Protein AF-A0A955Z5J2-F1 (afdb_monomer_lite)

Sequence (342 aa):
MSRSLLVPLALALVACRSSTPAAPHPDASDPSASKAPVHASAPPGSSAAPAPPPTPDPIAISNLLPGRFEIETSAPARLRTAAAIEQQQPDGTFRVLEGLDGGGGYKLVASCDAPASACVDVAPDRSLHPSPLRGLSCSAQCNASCRANAWLGPGVFRLVVRDCEGAGEHRGPTFELPAARSEAAFVRWGLATKIVRATLQRTDLPPRFGPTPATRDPSRIAGFVARGTPRDLDAAALDALRALLRDEKGYDDAIAKRCKTQTHVGLRVFRVPDTTAAREETIPDEVEIAVDFRCQKLFAAFGGERGGERVVHATHFDPSRAGWLSLARAALPDDAELARTH

Foldseek 3Di:
DDDDDDDDDDDDDDDDDDDDDDDDDDDDDDDDDDDDDDDDDDDDDDPDPDDPDDDADQWKWWCLFAQKIKIAGQAKAKWFQAKFKWFQDPVRDTDTQACAQNRPHFGQDLDLPDDDDRIDIHHNLAIGIRAGQQQWRNVRGRNPVDPPTDRVAWGKMWIWIAGSVRPDIDIWDIDIDARDPDSLLRRLLRLLAAFPWKWKAWWAADPDDDPDDQADDPQDFLRTGGDDDIFIDDPVLSVLSSCCSNPPQFFDQVDDDDDDFDTKMKMWTWGFIGMSGPDPDGGTAIKMWMAGLRQQKIWIWHDSPSPGGIDIDMTHTDNVPCSVLVSNCVRCVPDVVSVPRD

Radius of gyration: 25.71 Å; chains: 1; bounding box: 63×66×81 Å

Secondary structure (DSSP, 8-state):
-PPP---------PPPPPPPPPPPP----------PPP-PPPPPP--PPPPPPPPPPSEEEEEEETTEEEEEESS-EEEESEEEEEEE-TTS-EEE-TTGGGGT-EE--SSTTS---SEEEE-TTS-B-PPPP-SBSTTSSS-TT-S-PPB--SEEEEEEEEBTTSS-EEEEEEEEE-SS--HHHHHHHHHTTTEEEEEEEEEE--SS--PPPSS--TTEETTEEEEEEEEE--HHHHHHHHHHHH-GGGB-TT--------SEEEEEEEE--EE----S--PPEEEEEEEETTTTEEEEEE--GGG---EEEEEEB-TT-THHHHHHHHH-TT-HHHHT--

Structure (mmCIF, N/CA/C/O backbone):
data_AF-A0A955Z5J2-F1
#
_entry.id   AF-A0A955Z5J2-F1
#
loop_
_atom_site.group_PDB
_atom_site.id
_atom_site.type_symbol
_atom_site.label_atom_id
_atom_site.label_alt_id
_atom_site.label_comp_id
_atom_site.label_asym_id
_atom_site.label_entity_id
_atom_site.label_seq_id
_atom_site.pdbx_PDB_ins_code
_atom_site.Cartn_x
_atom_site.Cartn_y
_atom_site.Cartn_z
_atom_site.occupancy
_atom_site.B_iso_or_equiv
_atom_site.auth_seq_id
_atom_site.auth_comp_id
_atom_site.auth_asym_id
_atom_site.auth_atom_id
_atom_site.pdbx_PDB_model_num
ATOM 1 N N . MET A 1 1 ? 39.300 -18.634 39.647 1.00 44.31 1 MET A N 1
ATOM 2 C CA . MET A 1 1 ? 39.408 -17.272 40.214 1.00 44.31 1 MET A CA 1
ATOM 3 C C . MET A 1 1 ? 39.385 -16.266 39.066 1.00 44.31 1 MET A C 1
ATOM 5 O O . MET A 1 1 ? 40.436 -15.887 38.572 1.00 44.31 1 MET A O 1
ATOM 9 N N . SER A 1 2 ? 38.192 -15.903 38.583 1.00 38.16 2 SER A N 1
ATOM 10 C CA . SER A 1 2 ? 38.020 -14.921 37.500 1.00 38.16 2 SER A CA 1
ATOM 11 C C . SER A 1 2 ? 37.768 -13.541 38.094 1.00 38.16 2 SER A C 1
ATOM 13 O O . SER A 1 2 ? 36.864 -13.377 38.908 1.00 38.16 2 SER A O 1
ATOM 15 N N . ARG A 1 3 ? 38.602 -12.570 37.714 1.00 45.72 3 ARG A N 1
ATOM 16 C CA . ARG A 1 3 ? 38.523 -11.173 38.148 1.00 45.72 3 ARG A CA 1
ATOM 17 C C . ARG A 1 3 ? 37.551 -10.407 37.249 1.00 45.72 3 ARG A C 1
ATOM 19 O O . ARG A 1 3 ? 37.799 -10.272 36.056 1.00 45.72 3 ARG A O 1
ATOM 26 N N . SER A 1 4 ? 36.474 -9.901 37.842 1.00 46.91 4 SER A N 1
ATOM 27 C CA . SER A 1 4 ? 35.558 -8.937 37.230 1.00 46.91 4 SER A CA 1
ATOM 28 C C . SER A 1 4 ? 36.221 -7.558 37.151 1.00 46.91 4 SER A C 1
ATOM 30 O O . SER A 1 4 ? 36.664 -7.029 38.169 1.00 46.91 4 SER A O 1
ATOM 32 N N . LEU A 1 5 ? 36.278 -6.978 35.952 1.00 51.75 5 LEU A N 1
ATOM 33 C CA . LEU A 1 5 ? 36.673 -5.589 35.712 1.00 51.75 5 LEU A CA 1
ATOM 34 C C . LEU A 1 5 ? 35.407 -4.728 35.608 1.00 51.75 5 LEU A C 1
ATOM 36 O O . LEU A 1 5 ? 34.600 -4.903 34.699 1.00 51.75 5 LEU A O 1
ATOM 40 N N . LEU A 1 6 ? 35.241 -3.820 36.569 1.00 45.09 6 LEU A N 1
ATOM 41 C CA . LEU A 1 6 ? 34.253 -2.742 36.570 1.00 45.09 6 LEU A CA 1
ATOM 42 C C . LEU A 1 6 ? 34.799 -1.568 35.745 1.00 45.09 6 LEU A C 1
ATOM 44 O O . LEU A 1 6 ? 35.890 -1.076 36.025 1.00 45.09 6 LEU A O 1
ATOM 48 N N . VAL A 1 7 ? 34.030 -1.109 34.758 1.00 48.97 7 VAL A N 1
ATOM 49 C CA . VAL A 1 7 ? 34.285 0.131 34.008 1.00 48.97 7 VAL A CA 1
ATOM 50 C C . VAL A 1 7 ? 33.279 1.186 34.483 1.00 48.97 7 VAL A C 1
ATOM 52 O O . VAL A 1 7 ? 32.081 0.896 34.478 1.00 48.97 7 VAL A O 1
ATOM 55 N N . PRO A 1 8 ? 33.707 2.394 34.896 1.00 51.72 8 PRO A N 1
ATOM 56 C CA . PRO A 1 8 ? 32.785 3.455 35.274 1.00 51.72 8 PRO A CA 1
ATOM 57 C C . PRO A 1 8 ? 32.269 4.197 34.033 1.00 51.72 8 PRO A C 1
ATOM 59 O O . PRO A 1 8 ? 33.038 4.618 33.168 1.00 51.72 8 PRO A O 1
ATOM 62 N N . LEU A 1 9 ? 30.949 4.368 33.970 1.00 48.12 9 LEU A N 1
ATOM 63 C CA . LEU A 1 9 ? 30.241 5.159 32.968 1.00 48.12 9 LEU A CA 1
ATOM 64 C C . LEU A 1 9 ? 30.189 6.622 33.445 1.00 48.12 9 LEU A C 1
ATOM 66 O O . LEU A 1 9 ? 29.568 6.918 34.465 1.00 48.12 9 LEU A O 1
ATOM 70 N N . ALA A 1 10 ? 30.853 7.531 32.730 1.00 46.12 10 ALA A N 1
ATOM 71 C CA . ALA A 1 10 ? 30.793 8.966 32.999 1.00 46.12 10 ALA A CA 1
ATOM 72 C C . ALA A 1 10 ? 29.539 9.578 32.350 1.00 46.12 10 ALA A C 1
ATOM 74 O O . ALA A 1 10 ? 29.350 9.493 31.137 1.00 46.12 10 ALA A O 1
ATOM 75 N N . LEU A 1 11 ? 28.684 10.190 33.171 1.00 46.28 11 LEU A N 1
ATOM 76 C CA . LEU A 1 11 ? 27.476 10.905 32.761 1.00 46.28 11 LEU A CA 1
ATOM 77 C C . LEU A 1 11 ? 27.846 12.354 32.391 1.00 46.28 11 LEU A C 1
ATOM 79 O O . LEU A 1 11 ? 28.280 13.117 33.254 1.00 46.28 11 LEU A O 1
ATOM 83 N N . ALA A 1 12 ? 27.670 12.746 31.128 1.00 49.31 12 ALA A N 1
ATOM 84 C CA . ALA A 1 12 ? 27.814 14.134 30.689 1.00 49.31 12 ALA A CA 1
ATOM 85 C C . ALA A 1 12 ? 26.440 14.826 30.676 1.00 49.31 12 ALA A C 1
ATOM 87 O O . ALA A 1 12 ? 25.550 14.461 29.910 1.00 49.31 12 ALA A O 1
ATOM 88 N N . LEU A 1 13 ? 26.277 15.826 31.545 1.00 45.94 13 LEU A N 1
ATOM 89 C CA . LEU A 1 13 ? 25.120 16.720 31.605 1.00 45.94 13 LEU A CA 1
ATOM 90 C C . LEU A 1 13 ? 25.213 17.760 30.478 1.00 45.94 13 LEU A C 1
ATOM 92 O O . LEU A 1 13 ? 26.113 18.598 30.480 1.00 45.94 13 LEU A O 1
ATOM 96 N N . VAL A 1 14 ? 24.269 17.729 29.535 1.00 54.09 14 VAL A N 1
ATOM 97 C CA . VAL A 1 14 ? 24.085 18.780 28.522 1.00 54.09 14 VAL A CA 1
ATOM 98 C C . VAL A 1 14 ? 22.955 19.702 28.976 1.00 54.09 14 VAL A C 1
ATOM 100 O O . VAL A 1 14 ? 21.811 19.279 29.132 1.00 54.09 14 VAL A O 1
ATOM 103 N N . ALA A 1 15 ? 23.290 20.970 29.209 1.00 51.84 15 ALA A N 1
ATOM 104 C CA . ALA A 1 15 ? 22.354 22.022 29.583 1.00 51.84 15 ALA A CA 1
ATOM 105 C C . ALA A 1 15 ? 21.558 22.518 28.361 1.00 51.84 15 ALA A C 1
ATOM 107 O O . ALA A 1 15 ? 22.139 22.909 27.349 1.00 51.84 15 ALA A O 1
ATOM 108 N N . CYS A 1 16 ? 20.229 22.545 28.474 1.00 47.78 16 CYS A N 1
ATOM 109 C CA . CYS A 1 16 ? 19.333 23.160 27.494 1.00 47.78 16 CYS A CA 1
ATOM 110 C C . CYS A 1 16 ? 19.279 24.684 27.700 1.00 47.78 16 CYS A C 1
ATOM 112 O O . CYS A 1 16 ? 18.979 25.151 28.798 1.00 47.78 16 CYS A O 1
ATOM 114 N N . ARG A 1 17 ? 19.536 25.460 26.639 1.00 50.06 17 ARG A N 1
ATOM 115 C CA . ARG A 1 17 ? 19.205 26.892 26.557 1.00 50.06 17 ARG A CA 1
ATOM 116 C C . ARG A 1 17 ? 17.882 27.049 25.810 1.00 50.06 17 ARG A C 1
ATOM 118 O O . ARG A 1 17 ? 17.779 26.645 24.657 1.00 50.06 17 ARG A O 1
ATOM 125 N N . SER A 1 18 ? 16.901 27.648 26.470 1.00 45.62 18 SER A N 1
ATOM 126 C CA . SER A 1 18 ? 15.593 28.001 25.916 1.00 45.62 18 SER A CA 1
ATOM 127 C C . SER A 1 18 ? 15.675 29.381 25.258 1.00 45.62 18 SER A C 1
ATOM 129 O O . SER A 1 18 ? 16.005 30.355 25.932 1.00 45.62 18 SER A O 1
ATOM 131 N N . SER A 1 19 ? 15.375 29.482 23.963 1.00 52.28 19 SER A N 1
ATOM 132 C CA . SER A 1 19 ? 15.175 30.755 23.263 1.00 52.28 19 SER A CA 1
ATOM 133 C C . SER A 1 19 ? 13.684 31.004 23.025 1.00 52.28 19 SER A C 1
ATOM 135 O O . SER A 1 19 ? 12.965 30.165 22.488 1.00 52.28 19 SER A O 1
ATOM 137 N N . THR A 1 20 ? 13.231 32.173 23.465 1.00 55.72 20 THR A N 1
ATOM 138 C CA . THR A 1 20 ? 11.863 32.697 23.363 1.00 55.72 20 THR A CA 1
ATOM 139 C C . THR A 1 20 ? 11.541 33.132 21.924 1.00 55.72 20 THR A C 1
ATOM 141 O O . THR A 1 20 ? 12.372 33.821 21.329 1.00 55.72 20 THR A O 1
ATOM 144 N N . PRO A 1 21 ? 10.362 32.818 21.351 1.00 60.12 21 PRO A N 1
ATOM 145 C CA . PRO A 1 21 ? 9.930 33.400 20.084 1.00 60.12 21 PRO A CA 1
ATOM 146 C C . PRO A 1 21 ? 9.213 34.746 20.274 1.00 60.12 21 PRO A C 1
ATOM 148 O O . PRO A 1 21 ? 8.400 34.917 21.183 1.00 60.12 21 PRO A O 1
ATOM 151 N N . ALA A 1 22 ? 9.534 35.687 19.383 1.00 52.75 22 ALA A N 1
ATOM 152 C CA . ALA A 1 22 ? 8.930 37.010 19.261 1.00 52.75 22 ALA A CA 1
ATOM 153 C C . ALA A 1 22 ? 7.549 36.960 18.576 1.00 52.75 22 ALA A C 1
ATOM 155 O O . ALA A 1 22 ? 7.268 36.074 17.769 1.00 52.75 22 ALA A O 1
ATOM 156 N N . ALA A 1 23 ? 6.702 37.930 18.923 1.00 60.38 23 ALA A N 1
ATOM 157 C CA . ALA A 1 23 ? 5.319 38.080 18.474 1.00 60.38 23 ALA A CA 1
ATOM 158 C C . ALA A 1 23 ? 5.182 38.477 16.981 1.00 60.38 23 ALA A C 1
ATOM 160 O O . ALA A 1 23 ? 6.094 39.098 16.432 1.00 60.38 23 ALA A O 1
ATOM 161 N N . PRO A 1 24 ? 4.039 38.168 16.332 1.00 67.31 24 PRO A N 1
ATOM 162 C CA . PRO A 1 24 ? 3.765 38.534 14.942 1.00 67.31 24 PRO A CA 1
ATOM 163 C C . PRO A 1 24 ? 3.197 39.957 14.780 1.00 67.31 24 PRO A C 1
ATOM 165 O O . PRO A 1 24 ? 2.363 40.404 15.567 1.00 67.31 24 PRO A O 1
ATOM 168 N N . HIS A 1 25 ? 3.621 40.627 13.705 1.00 55.56 25 HIS A N 1
ATOM 169 C CA . HIS A 1 25 ? 3.026 41.854 13.163 1.00 55.56 25 HIS A CA 1
ATOM 170 C C . HIS A 1 25 ? 1.817 41.530 12.261 1.00 55.56 25 HIS A C 1
ATOM 172 O O . HIS A 1 25 ? 1.911 40.587 11.471 1.00 55.56 25 HIS A O 1
ATOM 178 N N . PRO A 1 26 ? 0.720 42.307 12.323 1.00 67.94 26 PRO A N 1
ATOM 179 C CA . PRO A 1 26 ? -0.340 42.299 11.322 1.00 67.94 26 PRO A CA 1
ATOM 180 C C . PRO A 1 26 ? -0.137 43.404 10.266 1.00 67.94 26 PRO A C 1
ATOM 182 O O . PRO A 1 26 ? 0.734 44.260 10.411 1.00 67.94 26 PRO A O 1
ATOM 185 N N . ASP A 1 27 ? -1.018 43.370 9.264 1.00 48.78 27 ASP A N 1
ATOM 186 C CA . ASP A 1 27 ? -1.301 44.369 8.220 1.00 48.78 27 ASP A CA 1
ATOM 187 C C . ASP A 1 27 ? -0.568 44.206 6.880 1.00 48.78 27 ASP A C 1
ATOM 189 O O . ASP A 1 27 ? 0.637 44.406 6.760 1.00 48.78 27 ASP A O 1
ATOM 193 N N . ALA A 1 28 ? -1.328 43.919 5.817 1.00 49.09 28 ALA A N 1
ATOM 194 C CA . ALA A 1 28 ? -1.851 44.977 4.943 1.00 49.09 28 ALA A CA 1
ATOM 195 C C . ALA A 1 28 ? -2.644 44.401 3.753 1.00 49.09 28 ALA A C 1
ATOM 197 O O . ALA A 1 28 ? -2.326 43.347 3.204 1.00 49.09 28 ALA A O 1
ATOM 198 N N . SER A 1 29 ? -3.690 45.135 3.390 1.00 48.84 29 SER A N 1
ATOM 199 C CA . SER A 1 29 ? -4.753 44.827 2.434 1.00 48.84 29 SER A CA 1
ATOM 200 C C . SER A 1 29 ? -4.428 45.156 0.963 1.00 48.84 29 SER A C 1
ATOM 202 O O . SER A 1 29 ? -3.580 46.002 0.691 1.00 48.84 29 SER A O 1
ATOM 204 N N . ASP A 1 30 ? -5.270 44.590 0.078 1.00 47.59 30 ASP A N 1
ATOM 205 C CA . ASP A 1 30 ? -5.829 45.164 -1.173 1.00 47.59 30 ASP A CA 1
ATOM 206 C C . ASP A 1 30 ? -4.953 45.348 -2.442 1.00 47.59 30 ASP A C 1
ATOM 208 O O . ASP A 1 30 ? -3.732 45.443 -2.353 1.00 47.59 30 ASP A O 1
ATOM 212 N N . PRO A 1 31 ? -5.541 45.537 -3.656 1.00 61.25 31 PRO A N 1
ATOM 213 C CA . PRO A 1 31 ? -6.851 45.100 -4.162 1.00 61.25 31 PRO A CA 1
ATOM 214 C C . PRO A 1 31 ? -6.852 44.538 -5.612 1.00 61.25 31 PRO A C 1
ATOM 216 O O . PRO A 1 31 ? -5.931 44.673 -6.413 1.00 61.25 31 PRO A O 1
ATOM 219 N N . SER A 1 32 ? -8.012 43.959 -5.922 1.00 53.81 32 SER A N 1
ATOM 220 C CA . SER A 1 32 ? -8.678 43.707 -7.208 1.00 53.81 32 SER A CA 1
ATOM 221 C C . SER A 1 32 ? -8.318 44.600 -8.418 1.00 53.81 32 SER A C 1
ATOM 223 O O . SER A 1 32 ? -8.418 45.824 -8.357 1.00 53.81 32 SER A O 1
ATOM 225 N N . ALA A 1 33 ? -8.070 43.973 -9.576 1.00 49.81 33 ALA A N 1
ATOM 226 C CA . ALA A 1 33 ? -8.248 44.586 -10.897 1.00 49.81 33 ALA A CA 1
ATOM 227 C C . ALA A 1 33 ? -8.722 43.534 -11.918 1.00 49.81 33 ALA A C 1
ATOM 229 O O . ALA A 1 33 ? -7.940 42.762 -12.471 1.00 49.81 33 ALA A O 1
ATOM 230 N N . SER A 1 34 ? -10.034 43.514 -12.154 1.00 54.22 34 SER A N 1
ATOM 231 C CA . SER A 1 34 ? -10.707 42.672 -13.144 1.00 54.22 34 SER A CA 1
ATOM 232 C C . SER A 1 34 ? -10.663 43.349 -14.520 1.00 54.22 34 SER A C 1
ATOM 234 O O . SER A 1 34 ? -11.193 44.447 -14.689 1.00 54.22 34 SER A O 1
ATOM 236 N N . LYS A 1 35 ? -10.018 42.717 -15.509 1.00 55.81 35 LYS A N 1
ATOM 237 C CA . LYS A 1 35 ? -10.064 43.123 -16.924 1.00 55.81 35 LYS A CA 1
ATOM 238 C C . LYS A 1 35 ? -10.953 42.152 -17.698 1.00 55.81 35 LYS A C 1
ATOM 240 O O . LYS A 1 35 ? -10.702 40.951 -17.707 1.00 55.81 35 LYS A O 1
ATOM 245 N N . ALA A 1 36 ? -11.974 42.697 -18.354 1.00 58.16 36 ALA A N 1
ATOM 246 C CA . ALA A 1 36 ? -12.875 41.964 -19.235 1.00 58.16 36 ALA A CA 1
ATOM 247 C C . ALA A 1 36 ? -12.136 41.435 -20.486 1.00 58.16 36 ALA A C 1
ATOM 249 O O . ALA A 1 36 ? -11.333 42.175 -21.064 1.00 58.16 36 ALA A O 1
ATOM 250 N N . PRO A 1 37 ? -12.400 40.194 -20.935 1.00 63.00 37 PRO A N 1
ATOM 251 C CA . PRO A 1 37 ? -11.813 39.666 -22.158 1.00 63.00 37 PRO A CA 1
ATOM 252 C C . PRO A 1 37 ? -12.584 40.129 -23.403 1.00 63.00 37 PRO A C 1
ATOM 254 O O . PRO A 1 37 ? -13.812 40.116 -23.457 1.00 63.00 37 PRO A O 1
ATOM 257 N N . VAL A 1 38 ? -11.821 40.522 -24.422 1.00 60.84 38 VAL A N 1
ATOM 258 C CA . VAL A 1 38 ? -12.281 40.884 -25.766 1.00 60.84 38 VAL A CA 1
ATOM 259 C C . VAL A 1 38 ? -12.533 39.596 -26.558 1.00 60.84 38 VAL A C 1
ATOM 261 O O . VAL A 1 38 ? -11.619 38.795 -26.744 1.00 60.84 38 VAL A O 1
ATOM 264 N N . HIS A 1 39 ? -13.767 39.388 -27.023 1.00 56.53 39 HIS A N 1
ATOM 265 C CA . HIS A 1 39 ? -14.125 38.266 -27.894 1.00 56.53 39 HIS A CA 1
ATOM 266 C C . HIS A 1 39 ? -13.619 38.504 -29.323 1.00 56.53 39 HIS A C 1
ATOM 268 O O . HIS A 1 39 ? -14.145 39.349 -30.044 1.00 56.53 39 HIS A O 1
ATOM 274 N N . ALA A 1 40 ? -12.612 37.733 -29.739 1.00 63.06 40 ALA A N 1
ATOM 275 C CA . ALA A 1 40 ? -12.204 37.614 -31.134 1.00 63.06 40 ALA A CA 1
ATOM 276 C C . ALA A 1 40 ? -12.948 36.440 -31.793 1.00 63.06 40 ALA A C 1
ATOM 278 O O . ALA A 1 40 ? -12.889 35.308 -31.310 1.00 63.06 40 ALA A O 1
ATOM 279 N N . SER A 1 41 ? -13.652 36.720 -32.890 1.00 60.31 41 SER A N 1
ATOM 280 C CA . SER A 1 41 ? -14.344 35.727 -33.716 1.00 60.31 41 SER A CA 1
ATOM 281 C C . SER A 1 41 ? -13.340 34.783 -34.382 1.00 60.31 41 SER A C 1
ATOM 283 O O . SER A 1 41 ? -12.508 35.217 -35.179 1.00 60.31 41 SER A O 1
ATOM 285 N N . ALA A 1 42 ? -13.417 33.493 -34.056 1.00 60.25 42 ALA A N 1
ATOM 286 C CA . ALA A 1 42 ? -12.603 32.456 -34.679 1.00 60.25 42 ALA A CA 1
ATOM 287 C C . ALA A 1 42 ? -13.108 32.122 -36.102 1.00 60.25 42 ALA A C 1
ATOM 289 O O . ALA A 1 42 ? -14.320 32.136 -36.339 1.00 60.25 42 ALA A O 1
ATOM 290 N N . PRO A 1 43 ? -12.206 31.811 -37.052 1.00 64.12 43 PRO A N 1
ATOM 291 C CA . PRO A 1 43 ? -12.570 31.400 -38.405 1.00 64.12 43 PRO A CA 1
ATOM 292 C C . PRO A 1 43 ? -13.270 30.024 -38.422 1.00 64.12 43 PRO A C 1
ATOM 294 O O . PRO A 1 43 ? -13.052 29.213 -37.519 1.00 64.12 43 PRO A O 1
ATOM 297 N N . PRO A 1 44 ? -14.101 29.741 -39.446 1.00 63.06 44 PRO A N 1
ATOM 298 C CA . PRO A 1 44 ? -14.850 28.492 -39.565 1.00 63.06 44 PRO A CA 1
ATOM 299 C C . PRO A 1 44 ? -13.898 27.290 -39.616 1.00 63.06 44 PRO A C 1
ATOM 301 O O . PRO A 1 44 ? -13.063 27.166 -40.512 1.00 63.06 44 PRO A O 1
ATOM 304 N N . GLY A 1 45 ? -14.012 26.435 -38.598 1.00 57.47 45 GLY A N 1
ATOM 305 C CA . GLY A 1 45 ? -13.138 25.295 -38.360 1.00 57.47 45 GLY A CA 1
ATOM 306 C C . GLY A 1 45 ? -13.234 24.239 -39.457 1.00 57.47 45 GLY A C 1
ATOM 307 O O . GLY A 1 45 ? -14.311 23.730 -39.764 1.00 57.47 45 GLY A O 1
ATOM 308 N N . SER A 1 46 ? -12.073 23.889 -40.009 1.00 65.06 46 SER A N 1
ATOM 309 C CA . SER A 1 46 ? -11.874 22.695 -40.823 1.00 65.06 46 SER A CA 1
ATOM 310 C C . SER A 1 46 ? -12.243 21.464 -39.991 1.00 65.06 46 SER A C 1
ATOM 312 O O . SER A 1 46 ? -11.610 21.184 -38.971 1.00 65.06 46 SER A O 1
ATOM 314 N N . SER A 1 47 ? -13.301 20.763 -40.399 1.00 73.69 47 SER A N 1
ATOM 315 C CA . SER A 1 47 ? -13.752 19.514 -39.786 1.00 73.69 47 SER A CA 1
ATOM 316 C C . SER A 1 47 ? -12.765 18.403 -40.152 1.00 73.69 47 SER A C 1
ATOM 318 O O . SER A 1 47 ? -12.948 17.667 -41.119 1.00 73.69 47 SER A O 1
ATOM 320 N N . ALA A 1 48 ? -11.653 18.333 -39.420 1.00 74.44 48 ALA A N 1
ATOM 321 C CA . ALA A 1 48 ? -10.770 17.180 -39.463 1.00 74.44 48 ALA A CA 1
ATOM 322 C C . ALA A 1 48 ? -11.502 15.998 -38.816 1.00 74.44 48 ALA A C 1
ATOM 324 O O . ALA A 1 48 ? -12.027 16.120 -37.706 1.00 74.44 48 ALA A O 1
ATOM 325 N N . ALA A 1 49 ? -11.558 14.869 -39.524 1.00 79.12 49 ALA A N 1
ATOM 326 C CA . ALA A 1 49 ? -12.106 13.636 -38.980 1.00 79.12 49 ALA A CA 1
ATOM 327 C C . ALA A 1 49 ? -11.395 13.293 -37.653 1.00 79.12 49 ALA A C 1
ATOM 329 O O . ALA A 1 49 ? -10.173 13.459 -37.567 1.00 79.12 49 ALA A O 1
ATOM 330 N N . PRO A 1 50 ? -12.130 12.849 -36.618 1.00 80.25 50 PRO A N 1
ATOM 331 C CA . PRO A 1 50 ? -11.538 12.515 -35.330 1.00 80.25 50 PRO A CA 1
ATOM 332 C C . PRO A 1 50 ? -10.457 11.445 -35.515 1.00 80.25 50 PRO A C 1
ATOM 334 O O . PRO A 1 50 ? -10.675 10.443 -36.199 1.00 80.25 50 PRO A O 1
ATOM 337 N N . ALA A 1 51 ? -9.279 11.680 -34.931 1.00 80.44 51 ALA A N 1
ATOM 338 C CA . ALA A 1 51 ? -8.196 10.706 -34.944 1.00 80.44 51 ALA A CA 1
ATOM 339 C C . ALA A 1 51 ? -8.681 9.381 -34.321 1.00 80.44 51 ALA A C 1
ATOM 341 O O . ALA A 1 51 ? -9.454 9.419 -33.357 1.00 80.44 51 ALA A O 1
ATOM 342 N N . PRO A 1 52 ? -8.259 8.218 -34.854 1.00 80.44 52 PRO A N 1
ATOM 343 C CA . PRO A 1 52 ? -8.613 6.935 -34.263 1.00 80.44 52 PRO A CA 1
ATOM 344 C C . PRO A 1 52 ? -8.153 6.883 -32.796 1.00 80.44 52 PRO A C 1
ATOM 346 O O . PRO A 1 52 ? -7.117 7.470 -32.463 1.00 80.44 52 PRO A O 1
ATOM 349 N N . PRO A 1 53 ? -8.909 6.205 -31.913 1.00 80.69 53 PRO A N 1
ATOM 350 C CA . PRO A 1 53 ? -8.534 6.090 -30.512 1.00 80.69 53 PRO A CA 1
ATOM 351 C C . PRO A 1 53 ? -7.160 5.412 -30.394 1.00 80.69 53 PRO A C 1
ATOM 353 O O . PRO A 1 53 ? -6.867 4.493 -31.167 1.00 80.69 53 PRO A O 1
ATOM 356 N N . PRO A 1 54 ? -6.303 5.853 -29.457 1.00 79.19 54 PRO A N 1
ATOM 357 C CA . PRO A 1 54 ? -5.005 5.231 -29.249 1.00 79.19 54 PRO A CA 1
ATOM 358 C C . PRO A 1 54 ? -5.184 3.753 -28.887 1.00 79.19 54 PRO A C 1
ATOM 360 O O . PRO A 1 54 ? -6.026 3.406 -28.057 1.00 79.19 54 PRO A O 1
ATOM 363 N N . THR A 1 55 ? -4.389 2.883 -29.511 1.00 80.56 55 THR A N 1
ATOM 364 C CA . THR A 1 55 ? -4.351 1.461 -29.159 1.00 80.56 55 THR A CA 1
ATOM 365 C C . THR A 1 55 ? -3.907 1.320 -27.698 1.00 80.56 55 THR A C 1
ATOM 367 O O . THR A 1 55 ? -2.911 1.948 -27.326 1.00 80.56 55 THR A O 1
ATOM 370 N N . PRO A 1 56 ? -4.605 0.522 -26.867 1.00 83.94 56 PRO A N 1
ATOM 371 C CA . PRO A 1 56 ? -4.200 0.289 -25.485 1.00 83.94 56 PRO A CA 1
ATOM 372 C C . PRO A 1 56 ? -2.773 -0.259 -25.405 1.00 83.94 56 PRO A C 1
ATOM 374 O O . PRO A 1 56 ? -2.386 -1.086 -26.233 1.00 83.94 56 PRO A O 1
ATOM 377 N N . ASP A 1 57 ? -2.011 0.172 -24.397 1.00 86.31 57 ASP A N 1
ATOM 378 C CA . ASP A 1 57 ? -0.697 -0.409 -24.108 1.00 86.31 57 ASP A CA 1
ATOM 379 C C . ASP A 1 57 ? -0.871 -1.911 -23.798 1.00 86.31 57 ASP A C 1
ATOM 381 O O . ASP A 1 57 ? -1.696 -2.258 -22.942 1.00 86.31 57 ASP A O 1
ATOM 385 N N . PRO A 1 58 ? -0.158 -2.822 -24.491 1.00 92.69 58 PRO A N 1
ATOM 386 C CA . PRO A 1 58 ? -0.247 -4.249 -24.210 1.00 92.69 58 PRO A CA 1
ATOM 387 C C . PRO A 1 58 ? 0.279 -4.630 -22.822 1.00 92.69 58 PRO A C 1
ATOM 389 O O . PRO A 1 58 ? -0.008 -5.741 -22.377 1.00 92.69 58 PRO A O 1
ATOM 392 N N . ILE A 1 59 ? 1.025 -3.748 -22.147 1.00 95.94 59 ILE A N 1
ATOM 393 C CA . ILE A 1 59 ? 1.547 -3.945 -20.795 1.00 95.94 59 ILE A CA 1
ATOM 394 C C . ILE A 1 59 ? 0.806 -3.029 -19.816 1.00 95.94 59 ILE A C 1
ATOM 396 O O . ILE A 1 59 ? 0.871 -1.801 -19.889 1.00 95.94 59 ILE A O 1
ATOM 400 N N . ALA A 1 60 ? 0.144 -3.633 -18.837 1.00 96.12 60 ALA A N 1
ATOM 401 C CA . ALA A 1 60 ? -0.478 -2.931 -17.727 1.00 96.12 60 ALA A CA 1
ATOM 402 C C . ALA A 1 60 ? 0.381 -3.057 -16.466 1.00 96.12 60 ALA A C 1
ATOM 404 O O . ALA A 1 60 ? 0.801 -4.150 -16.094 1.00 96.12 60 ALA A O 1
ATOM 405 N N . ILE A 1 61 ? 0.617 -1.937 -15.785 1.00 97.19 61 ILE A N 1
ATOM 406 C CA . ILE A 1 61 ? 1.367 -1.869 -14.531 1.00 97.19 61 ILE A CA 1
ATOM 407 C C . ILE A 1 61 ? 0.441 -1.296 -13.467 1.00 97.19 61 ILE A C 1
ATOM 409 O O . ILE A 1 61 ? -0.115 -0.211 -13.649 1.00 97.19 61 ILE A O 1
ATOM 413 N N . SER A 1 62 ? 0.309 -2.002 -12.348 1.00 95.69 62 SER A N 1
ATOM 414 C CA . SER A 1 62 ? -0.509 -1.587 -11.209 1.00 95.69 62 SER A CA 1
ATOM 415 C C . SER A 1 62 ? 0.337 -1.402 -9.947 1.00 95.69 62 SER A C 1
ATOM 417 O O . SER A 1 62 ? 1.202 -2.224 -9.640 1.00 95.69 62 SER A O 1
ATOM 419 N N . ASN A 1 63 ? 0.054 -0.348 -9.178 1.00 94.81 63 ASN A N 1
ATOM 420 C CA . ASN A 1 63 ? 0.655 -0.079 -7.869 1.00 94.81 63 ASN A CA 1
ATOM 421 C C . ASN A 1 63 ? -0.237 -0.673 -6.765 1.00 94.81 63 ASN A C 1
ATOM 423 O O . ASN A 1 63 ? -1.172 -0.022 -6.300 1.00 94.81 63 ASN A O 1
ATOM 427 N N . LEU A 1 64 ? 0.045 -1.907 -6.335 1.00 92.19 64 LEU A N 1
ATOM 428 C CA . LEU A 1 64 ? -0.750 -2.614 -5.313 1.00 92.19 64 LEU A CA 1
ATOM 429 C C . LEU A 1 64 ? -0.559 -2.010 -3.909 1.00 92.19 64 LEU A C 1
ATOM 431 O O . LEU A 1 64 ? -1.481 -1.860 -3.103 1.00 92.19 64 LEU A O 1
ATOM 435 N N . LEU A 1 65 ? 0.690 -1.672 -3.616 1.00 91.25 65 LEU A N 1
ATOM 436 C CA . LEU A 1 65 ? 1.163 -0.864 -2.497 1.00 91.25 65 LEU A CA 1
ATOM 437 C C . LEU A 1 65 ? 2.349 -0.067 -3.050 1.00 91.25 65 LEU A C 1
ATOM 439 O O . LEU A 1 65 ? 2.924 -0.475 -4.064 1.00 91.25 65 LEU A O 1
ATOM 443 N N . PRO A 1 66 ? 2.760 1.051 -2.438 1.00 90.94 66 PRO A N 1
ATOM 444 C CA . PRO A 1 66 ? 3.955 1.711 -2.917 1.00 90.94 66 PRO A CA 1
ATOM 445 C C . PRO A 1 66 ? 5.127 0.711 -2.874 1.00 90.94 66 PRO A C 1
ATOM 447 O O . PRO A 1 66 ? 5.239 -0.115 -1.966 1.00 90.94 66 PRO A O 1
ATOM 450 N N . GLY A 1 67 ? 5.921 0.687 -3.946 1.00 92.06 67 GLY A N 1
ATOM 451 C CA . GLY A 1 67 ? 6.999 -0.287 -4.140 1.00 92.06 67 GLY A CA 1
ATOM 452 C C . GLY A 1 67 ? 6.582 -1.739 -4.430 1.00 92.06 67 GLY A C 1
ATOM 453 O O . GLY A 1 67 ? 7.462 -2.570 -4.649 1.00 92.06 67 GLY A O 1
ATOM 454 N N . ARG A 1 68 ? 5.286 -2.074 -4.445 1.00 94.00 68 ARG A N 1
ATOM 455 C CA . ARG A 1 68 ? 4.756 -3.394 -4.830 1.00 94.00 68 ARG A CA 1
ATOM 456 C C . ARG A 1 68 ? 3.945 -3.270 -6.104 1.00 94.00 68 ARG A C 1
ATOM 458 O O . ARG A 1 68 ? 2.912 -2.601 -6.128 1.00 94.00 68 ARG A O 1
ATOM 465 N N . PHE A 1 69 ? 4.393 -3.979 -7.125 1.00 95.69 69 PHE A N 1
ATOM 466 C CA . PHE A 1 69 ? 3.838 -3.863 -8.459 1.00 95.69 69 PHE A CA 1
ATOM 467 C C . PHE A 1 69 ? 3.197 -5.168 -8.907 1.00 95.69 69 PHE A C 1
ATOM 469 O O . PHE A 1 69 ? 3.583 -6.259 -8.482 1.00 95.69 69 PHE A O 1
ATOM 476 N N . GLU A 1 70 ? 2.228 -5.022 -9.790 1.00 95.81 70 GLU A N 1
ATOM 477 C CA . GLU A 1 70 ? 1.676 -6.090 -10.606 1.00 95.81 70 GLU A CA 1
ATOM 478 C C . GLU A 1 70 ? 1.852 -5.688 -12.063 1.00 95.81 70 GLU A C 1
ATOM 480 O O . GLU A 1 70 ? 1.577 -4.543 -12.425 1.00 95.81 70 GLU A O 1
ATOM 485 N N . ILE A 1 71 ? 2.349 -6.614 -12.875 1.00 96.88 71 ILE A N 1
ATOM 486 C CA . ILE A 1 71 ? 2.523 -6.418 -14.310 1.00 96.88 71 ILE A CA 1
ATOM 487 C C . ILE A 1 71 ? 1.682 -7.471 -15.020 1.00 96.88 71 ILE A C 1
ATOM 489 O O . ILE A 1 71 ? 1.906 -8.668 -14.844 1.00 96.88 71 ILE A O 1
ATOM 493 N N . GLU A 1 72 ? 0.726 -7.015 -15.816 1.00 95.75 72 GLU A N 1
ATOM 494 C CA . GLU A 1 72 ? -0.151 -7.847 -16.636 1.00 95.75 72 GLU A CA 1
ATOM 495 C C . GLU A 1 72 ? 0.075 -7.529 -18.106 1.00 95.75 72 GLU A C 1
ATOM 497 O O . GLU A 1 72 ? 0.468 -6.414 -18.457 1.00 95.75 72 GLU A O 1
ATOM 502 N N . THR A 1 73 ? -0.203 -8.492 -18.979 1.00 95.75 73 THR A N 1
ATOM 503 C CA . THR A 1 73 ? -0.055 -8.296 -20.420 1.00 95.75 73 THR A CA 1
ATOM 504 C C . THR A 1 73 ? -1.290 -8.796 -21.156 1.00 95.75 73 THR A C 1
ATOM 506 O O . THR A 1 73 ? -1.937 -9.745 -20.728 1.00 95.75 73 THR A O 1
ATOM 509 N N . SER A 1 74 ? -1.672 -8.148 -22.255 1.00 94.50 74 SER A N 1
ATOM 510 C CA . SER A 1 74 ? -2.796 -8.611 -23.090 1.00 94.50 74 SER A CA 1
ATOM 511 C C . SER A 1 74 ? -2.381 -9.676 -24.113 1.00 94.50 74 SER A C 1
ATOM 513 O O . SER A 1 74 ? -3.226 -10.380 -24.664 1.00 94.50 74 SER A O 1
ATOM 515 N N . ALA A 1 75 ? -1.076 -9.817 -24.343 1.00 94.56 75 ALA A N 1
ATOM 516 C CA . ALA A 1 75 ? -0.443 -10.831 -25.177 1.00 94.56 75 ALA A CA 1
ATOM 517 C C . ALA A 1 75 ? 0.848 -11.325 -24.497 1.00 94.56 75 ALA A C 1
ATOM 519 O O . ALA A 1 75 ? 1.367 -10.627 -23.620 1.00 94.56 75 ALA A O 1
ATOM 520 N N . PRO A 1 76 ? 1.396 -12.497 -24.874 1.00 96.50 76 PRO A N 1
ATOM 521 C CA . PRO A 1 76 ? 2.699 -12.926 -24.379 1.00 96.50 76 PRO A CA 1
ATOM 522 C C . PRO A 1 76 ? 3.750 -11.839 -24.615 1.00 96.50 76 PRO A C 1
ATOM 524 O O . PRO A 1 76 ? 3.933 -11.386 -25.745 1.00 96.50 76 PRO A O 1
ATOM 527 N N . ALA A 1 77 ? 4.428 -11.426 -23.549 1.00 97.06 77 ALA A N 1
ATOM 528 C CA . ALA A 1 77 ? 5.451 -10.395 -23.606 1.00 97.06 77 ALA A CA 1
ATOM 529 C C . ALA A 1 77 ? 6.748 -10.889 -22.980 1.00 97.06 77 ALA A C 1
ATOM 531 O O . ALA A 1 77 ? 6.756 -11.759 -22.108 1.00 97.06 77 ALA A O 1
ATOM 532 N N . ARG A 1 78 ? 7.855 -10.286 -23.405 1.00 97.69 78 ARG A N 1
ATOM 533 C CA . ARG A 1 78 ? 9.175 -10.565 -22.858 1.00 97.69 78 ARG A CA 1
ATOM 534 C C . ARG A 1 78 ? 9.798 -9.262 -22.408 1.00 97.69 78 ARG A C 1
ATOM 536 O O . ARG A 1 78 ? 10.141 -8.421 -23.234 1.00 97.69 78 ARG A O 1
ATOM 543 N N . LEU A 1 79 ? 9.952 -9.099 -21.103 1.00 97.88 79 LEU A N 1
ATOM 544 C CA . LEU A 1 79 ? 10.423 -7.864 -20.482 1.00 97.88 79 LEU A CA 1
ATOM 545 C C . LEU A 1 79 ? 11.875 -8.016 -20.036 1.00 97.88 79 LEU A C 1
ATOM 547 O O . LEU A 1 79 ? 12.299 -9.105 -19.654 1.00 97.88 79 LEU A O 1
ATOM 551 N N . ARG A 1 80 ? 12.656 -6.934 -20.043 1.00 97.94 80 ARG A N 1
ATOM 552 C CA . ARG A 1 80 ? 13.975 -6.926 -19.398 1.00 97.94 80 ARG A CA 1
ATOM 553 C C . ARG A 1 80 ? 13.807 -7.135 -17.906 1.00 97.94 80 ARG A C 1
ATOM 555 O O . ARG A 1 80 ? 13.013 -6.456 -17.263 1.00 97.94 80 ARG A O 1
ATOM 562 N N . THR A 1 81 ? 14.629 -8.009 -17.337 1.00 97.88 81 THR A N 1
ATOM 563 C CA . THR A 1 81 ? 14.649 -8.217 -15.887 1.00 97.88 81 THR A CA 1
ATOM 564 C C . THR A 1 81 ? 15.103 -6.959 -15.159 1.00 97.88 81 THR A C 1
ATOM 566 O O . THR A 1 81 ? 14.619 -6.687 -14.068 1.00 97.88 81 THR A O 1
ATOM 569 N N . ALA A 1 82 ? 16.016 -6.180 -15.744 1.00 97.31 82 ALA A N 1
ATOM 570 C CA . ALA A 1 82 ? 16.422 -4.888 -15.202 1.00 97.31 82 ALA A CA 1
ATOM 571 C C . ALA A 1 82 ? 15.348 -3.828 -15.494 1.00 97.31 82 ALA A C 1
ATOM 573 O O . ALA A 1 82 ? 15.178 -3.406 -16.640 1.00 97.31 82 ALA A O 1
ATOM 574 N N . ALA A 1 83 ? 14.661 -3.391 -14.442 1.00 97.94 83 ALA A N 1
ATOM 575 C CA . ALA A 1 83 ? 13.690 -2.307 -14.471 1.00 97.94 83 ALA A CA 1
ATOM 576 C C . ALA A 1 83 ? 14.259 -1.060 -13.778 1.00 97.94 83 ALA A C 1
ATOM 578 O O . ALA A 1 83 ? 15.245 -1.123 -13.038 1.00 97.94 83 ALA A O 1
ATOM 579 N N . ALA A 1 84 ? 13.643 0.093 -14.021 1.00 98.00 84 ALA A N 1
ATOM 580 C CA . ALA A 1 84 ? 14.034 1.351 -13.399 1.00 98.00 84 ALA A CA 1
ATOM 581 C C . ALA A 1 84 ? 12.955 1.831 -12.425 1.00 98.00 84 ALA A C 1
ATOM 583 O O . ALA A 1 84 ? 11.760 1.704 -12.684 1.00 98.00 84 ALA A O 1
ATOM 584 N N . ILE A 1 85 ? 13.391 2.417 -11.312 1.00 98.31 85 ILE A N 1
ATOM 585 C CA . ILE A 1 85 ? 12.543 3.270 -10.482 1.00 98.31 85 ILE A CA 1
ATOM 586 C C . ILE A 1 85 ? 12.959 4.700 -10.784 1.00 98.31 85 ILE A C 1
ATOM 588 O O . ILE A 1 85 ? 14.136 5.041 -10.665 1.00 98.31 85 ILE A O 1
ATOM 592 N N . GLU A 1 86 ? 12.008 5.527 -11.185 1.00 98.44 86 GLU A N 1
ATOM 593 C CA . GLU A 1 86 ? 12.248 6.944 -11.428 1.00 98.44 86 GLU A CA 1
ATOM 594 C C . GLU A 1 86 ? 11.629 7.779 -10.315 1.00 98.44 86 GLU A C 1
ATOM 596 O O . GLU A 1 86 ? 10.543 7.455 -9.841 1.00 98.44 86 GLU A O 1
ATOM 601 N N . GLN A 1 87 ? 12.301 8.860 -9.924 1.00 98.38 87 GLN A N 1
ATOM 602 C CA . GLN A 1 87 ? 11.816 9.845 -8.962 1.00 98.38 87 GLN A CA 1
ATOM 603 C C . GLN A 1 87 ? 11.499 11.155 -9.678 1.00 98.38 87 GLN A C 1
ATOM 605 O O . GLN A 1 87 ? 12.323 11.670 -10.445 1.00 98.38 87 GLN A O 1
ATOM 610 N N . GLN A 1 88 ? 10.327 11.711 -9.390 1.00 98.50 88 GLN A N 1
ATOM 611 C CA . GLN A 1 88 ? 9.942 13.033 -9.851 1.00 98.50 88 GLN A CA 1
ATOM 612 C C . GLN A 1 88 ? 10.811 14.102 -9.176 1.00 98.50 88 GLN A C 1
ATOM 614 O O . GLN A 1 88 ? 10.950 14.137 -7.954 1.00 98.50 88 GLN A O 1
ATOM 619 N N . GLN A 1 89 ? 11.410 14.962 -9.986 1.00 98.19 89 GLN A N 1
ATOM 620 C CA . GLN A 1 89 ? 12.211 16.103 -9.571 1.00 98.19 89 GLN A CA 1
ATOM 621 C C . GLN A 1 89 ? 11.314 17.327 -9.312 1.00 98.19 89 GLN A C 1
ATOM 623 O O . GLN A 1 89 ? 10.157 17.345 -9.741 1.00 98.19 89 GLN A O 1
ATOM 628 N N . PRO A 1 90 ? 11.821 18.381 -8.644 1.00 97.56 90 PRO A N 1
ATOM 629 C CA . PRO A 1 90 ? 11.037 19.590 -8.371 1.00 97.56 90 PRO A CA 1
ATOM 630 C C . PRO A 1 90 ? 10.509 20.318 -9.618 1.00 97.56 90 PRO A C 1
ATOM 632 O O . PRO A 1 90 ? 9.525 21.045 -9.524 1.00 97.56 90 PRO A O 1
ATOM 635 N N . ASP A 1 91 ? 11.144 20.124 -10.778 1.00 97.69 91 ASP A N 1
ATOM 636 C CA . ASP A 1 91 ? 10.705 20.660 -12.076 1.00 97.69 91 ASP A CA 1
ATOM 637 C C . ASP A 1 91 ? 9.619 19.801 -12.760 1.00 97.69 91 ASP A C 1
ATOM 639 O O . ASP A 1 91 ? 9.187 20.101 -13.871 1.00 97.69 91 ASP A O 1
ATOM 643 N N . GLY A 1 92 ? 9.182 18.720 -12.105 1.00 97.81 92 GLY A N 1
ATOM 644 C CA . GLY A 1 92 ? 8.187 17.778 -12.605 1.00 97.81 92 GLY A CA 1
ATOM 645 C C . GLY A 1 92 ? 8.743 16.683 -13.520 1.00 97.81 92 GLY A C 1
ATOM 646 O O . GLY A 1 92 ? 7.996 15.757 -13.850 1.00 97.81 92 GLY A O 1
ATOM 647 N N . THR A 1 93 ? 10.022 16.740 -13.906 1.00 98.25 93 THR A N 1
ATOM 648 C CA . THR A 1 93 ? 10.675 15.697 -14.712 1.00 98.25 93 THR A CA 1
ATOM 649 C C . THR A 1 93 ? 10.953 14.447 -13.882 1.00 98.25 93 THR A C 1
ATOM 651 O O . THR A 1 93 ? 10.991 14.492 -12.657 1.00 98.25 93 THR A O 1
ATOM 654 N N . PHE A 1 94 ? 11.140 13.299 -14.533 1.00 98.44 94 PHE A N 1
ATOM 655 C CA . PHE A 1 94 ? 11.478 12.046 -13.858 1.00 98.44 94 PHE A CA 1
ATOM 656 C C . PHE A 1 94 ? 12.938 11.685 -14.112 1.00 98.44 94 PHE A C 1
ATOM 658 O O . PHE A 1 94 ? 13.407 11.736 -15.248 1.00 98.44 94 PHE A O 1
ATOM 665 N N . ARG A 1 95 ? 13.646 11.292 -13.049 1.00 98.38 95 ARG A N 1
ATOM 666 C CA . ARG A 1 95 ? 15.037 10.836 -13.112 1.00 98.38 95 ARG A CA 1
ATOM 667 C C . ARG A 1 95 ? 15.160 9.424 -12.558 1.00 98.38 95 ARG A C 1
ATOM 669 O O . ARG A 1 95 ? 14.642 9.139 -11.481 1.00 98.38 95 ARG A O 1
ATOM 676 N N . VAL A 1 96 ? 15.890 8.564 -13.264 1.00 98.31 96 VAL A N 1
ATOM 677 C CA . VAL A 1 96 ? 16.216 7.208 -12.801 1.00 98.31 96 VAL A CA 1
ATOM 678 C C . VAL A 1 96 ? 17.014 7.269 -11.498 1.00 98.31 96 VAL A C 1
ATOM 680 O O . VAL A 1 96 ? 18.011 7.987 -11.399 1.00 98.31 96 VAL A O 1
ATOM 683 N N . LEU A 1 97 ? 16.586 6.492 -10.505 1.00 97.50 97 LEU A N 1
ATOM 684 C CA . LEU A 1 97 ? 17.349 6.249 -9.289 1.00 97.50 97 LEU A CA 1
ATOM 685 C C . LEU A 1 97 ? 18.466 5.248 -9.575 1.00 97.50 97 LEU A C 1
ATOM 687 O O . LEU A 1 97 ? 18.245 4.040 -9.685 1.00 97.50 97 LEU A O 1
ATOM 691 N N . GLU A 1 98 ? 19.682 5.761 -9.686 1.00 96.44 98 GLU A N 1
ATOM 692 C CA . GLU A 1 98 ? 20.879 4.942 -9.827 1.00 96.44 98 GLU A CA 1
ATOM 693 C C . GLU A 1 98 ? 21.324 4.352 -8.480 1.00 96.44 98 GLU A C 1
ATOM 695 O O . GLU A 1 98 ? 20.940 4.814 -7.405 1.00 96.44 98 GLU A O 1
ATOM 700 N N . GLY A 1 99 ? 22.149 3.304 -8.528 1.00 93.62 99 GLY A N 1
ATOM 701 C CA . GLY A 1 99 ? 22.749 2.719 -7.324 1.00 93.62 99 GLY A CA 1
ATOM 702 C C . GLY A 1 99 ? 21.806 1.870 -6.464 1.00 93.62 99 GLY A C 1
ATOM 703 O O . GLY A 1 99 ? 22.233 1.382 -5.414 1.00 93.62 99 GLY A O 1
ATOM 704 N N . LEU A 1 100 ? 20.558 1.647 -6.896 1.00 96.31 100 LEU A N 1
ATOM 705 C CA . LEU A 1 100 ? 19.641 0.748 -6.196 1.00 96.31 100 LEU A CA 1
ATOM 706 C C . LEU A 1 100 ? 20.235 -0.658 -6.062 1.00 96.31 100 LEU A C 1
ATOM 708 O O . LEU A 1 100 ? 20.935 -1.141 -6.951 1.00 96.31 100 LEU A O 1
ATOM 712 N N . ASP A 1 101 ? 19.962 -1.299 -4.930 1.00 95.06 101 ASP A N 1
ATOM 713 C CA . ASP A 1 101 ? 20.421 -2.653 -4.602 1.00 95.06 101 ASP A CA 1
ATOM 714 C C . ASP A 1 101 ? 21.959 -2.819 -4.639 1.00 95.06 101 ASP A C 1
ATOM 716 O O . ASP A 1 101 ? 22.489 -3.878 -4.970 1.00 95.06 101 ASP A O 1
ATOM 720 N N . GLY A 1 102 ? 22.704 -1.748 -4.337 1.00 92.81 102 GLY A N 1
ATOM 721 C CA . GLY A 1 102 ? 24.169 -1.727 -4.424 1.00 92.81 102 GLY A CA 1
ATOM 722 C C . GLY A 1 102 ? 24.684 -1.602 -5.861 1.00 92.81 102 GLY A C 1
ATOM 723 O O . GLY A 1 102 ? 25.758 -2.108 -6.175 1.00 92.81 102 GLY A O 1
ATOM 724 N N . GLY A 1 103 ? 23.904 -0.966 -6.740 1.00 94.38 103 GLY A N 1
ATOM 725 C CA . GLY A 1 103 ? 24.189 -0.838 -8.173 1.00 94.38 103 GLY A CA 1
ATOM 726 C C . GLY A 1 103 ? 23.574 -1.942 -9.037 1.00 94.38 103 GLY A C 1
ATOM 727 O O . GLY A 1 103 ? 23.640 -1.857 -10.259 1.00 94.38 103 GLY A O 1
ATOM 728 N N . GLY A 1 104 ? 22.938 -2.948 -8.429 1.00 93.94 104 GLY A N 1
ATOM 729 C CA . GLY A 1 104 ? 22.226 -4.009 -9.145 1.00 93.94 104 GLY A CA 1
ATOM 730 C C . GLY A 1 104 ? 20.916 -3.565 -9.807 1.00 93.94 104 GLY A C 1
ATOM 731 O O . GLY A 1 104 ? 20.380 -4.313 -10.627 1.00 93.94 104 GLY A O 1
ATOM 732 N N . GLY A 1 105 ? 20.412 -2.377 -9.462 1.00 95.44 105 GLY A N 1
ATOM 733 C CA . GLY A 1 105 ? 19.140 -1.848 -9.942 1.00 95.44 105 GLY A CA 1
ATOM 734 C C . GLY A 1 105 ? 17.927 -2.539 -9.313 1.00 95.44 105 GLY A C 1
ATOM 735 O O . GLY A 1 105 ? 18.054 -3.415 -8.458 1.00 95.44 105 GLY A O 1
ATOM 736 N N . TYR A 1 106 ? 16.734 -2.138 -9.749 1.00 97.62 106 TYR A N 1
ATOM 737 C CA . TYR A 1 106 ? 15.492 -2.840 -9.423 1.00 97.62 106 TYR A CA 1
ATOM 738 C C . TYR A 1 106 ? 15.245 -3.957 -10.447 1.00 97.62 106 TYR A C 1
ATOM 740 O O . TYR A 1 106 ? 15.480 -3.766 -11.642 1.00 97.62 106 TYR A O 1
ATOM 748 N N . LYS A 1 107 ? 14.792 -5.136 -10.003 1.00 97.50 107 LYS A N 1
ATOM 749 C CA . LYS A 1 107 ? 14.666 -6.320 -10.866 1.00 97.50 107 LYS A CA 1
ATOM 750 C C . LYS A 1 107 ? 13.248 -6.880 -10.887 1.00 97.50 107 LYS A C 1
ATOM 752 O O . LYS A 1 107 ? 12.572 -6.932 -9.865 1.00 97.50 107 LYS A O 1
ATOM 757 N N . LEU A 1 108 ? 12.810 -7.389 -12.033 1.00 97.38 108 LEU A N 1
ATOM 758 C CA . LEU A 1 108 ? 11.513 -8.049 -12.207 1.00 97.38 108 LEU A CA 1
ATOM 759 C C . LEU A 1 108 ? 11.542 -9.525 -11.764 1.00 97.38 108 LEU A C 1
ATOM 761 O O . LEU A 1 108 ? 11.165 -10.417 -12.513 1.00 97.38 108 LEU A O 1
ATOM 765 N N . VAL A 1 109 ? 12.022 -9.803 -10.550 1.00 95.94 109 VAL A N 1
ATOM 766 C CA . VAL A 1 109 ? 12.137 -11.170 -10.004 1.00 95.94 109 VAL A CA 1
ATOM 767 C C . VAL A 1 109 ? 11.072 -11.433 -8.947 1.00 95.94 109 VAL A C 1
ATOM 769 O O . VAL A 1 109 ? 10.844 -10.585 -8.091 1.00 95.94 109 VAL A O 1
ATOM 772 N N . ALA A 1 110 ? 10.439 -12.608 -8.974 1.00 91.62 110 ALA A N 1
ATOM 773 C CA . ALA A 1 110 ? 9.389 -12.965 -8.012 1.00 91.62 110 ALA A CA 1
ATOM 774 C C . ALA A 1 110 ? 9.923 -13.168 -6.580 1.00 91.62 110 ALA A C 1
ATOM 776 O O . ALA A 1 110 ? 9.228 -12.889 -5.607 1.00 91.62 110 ALA A O 1
ATOM 777 N N . SER A 1 111 ? 11.168 -13.629 -6.443 1.00 93.06 111 SER A N 1
ATOM 778 C CA . SER A 1 111 ? 11.863 -13.759 -5.162 1.00 93.06 111 SER A CA 1
ATOM 779 C C . SER A 1 111 ? 13.342 -13.410 -5.312 1.00 93.06 111 SER A C 1
ATOM 781 O O . SER A 1 111 ? 13.899 -13.454 -6.409 1.00 93.06 111 SER A O 1
ATOM 783 N N . CYS A 1 112 ? 13.986 -13.061 -4.200 1.00 93.75 112 CYS A N 1
ATOM 784 C CA . CYS A 1 112 ? 15.403 -12.695 -4.188 1.00 93.75 112 CYS A CA 1
ATOM 785 C C . CYS A 1 112 ? 16.359 -13.887 -4.302 1.00 93.75 112 CYS A C 1
ATOM 787 O O . CYS A 1 112 ? 17.537 -13.688 -4.586 1.00 93.75 112 CYS A O 1
ATOM 789 N N . ASP A 1 113 ? 15.841 -15.103 -4.128 1.00 92.44 113 ASP A N 1
ATOM 790 C CA . ASP A 1 113 ? 16.587 -16.351 -4.308 1.00 92.44 113 ASP A CA 1
ATOM 791 C C . ASP A 1 113 ? 16.463 -16.898 -5.740 1.00 92.44 113 ASP A C 1
ATOM 793 O O . ASP A 1 113 ? 17.160 -17.842 -6.114 1.00 92.44 113 ASP A O 1
ATOM 797 N N . ALA A 1 114 ? 15.569 -16.327 -6.557 1.00 87.56 114 ALA A N 1
ATOM 798 C CA . ALA A 1 114 ? 15.380 -16.756 -7.933 1.00 87.56 114 ALA A CA 1
ATOM 799 C C . ALA A 1 114 ? 16.572 -16.327 -8.811 1.00 87.56 114 ALA A C 1
ATOM 801 O O . ALA A 1 114 ? 17.027 -15.180 -8.723 1.00 87.56 114 ALA A O 1
ATOM 802 N N . PRO A 1 115 ? 17.066 -17.202 -9.706 1.00 84.62 115 PRO A N 1
ATOM 803 C CA . PRO A 1 115 ? 18.094 -16.819 -10.661 1.00 84.62 115 PRO A CA 1
ATOM 804 C C . PRO A 1 115 ? 17.550 -15.738 -11.602 1.00 84.62 115 PRO A C 1
ATOM 806 O O . PRO A 1 115 ? 16.507 -15.907 -12.231 1.00 84.62 115 PRO A O 1
ATOM 809 N N . ALA A 1 116 ? 18.270 -14.623 -11.711 1.00 86.31 116 ALA A N 1
ATOM 810 C CA . ALA A 1 116 ? 17.908 -13.550 -12.626 1.00 86.31 116 ALA A CA 1
ATOM 811 C C . ALA A 1 116 ? 18.396 -13.882 -14.045 1.00 86.31 116 ALA A C 1
ATOM 813 O O . ALA A 1 116 ? 19.593 -13.827 -14.329 1.00 86.31 116 ALA A O 1
ATOM 814 N N . SER A 1 117 ? 17.471 -14.204 -14.948 1.00 94.12 117 SER A N 1
ATOM 815 C CA . SER A 1 117 ? 17.712 -14.157 -16.395 1.00 94.12 117 SER A CA 1
ATOM 816 C C . SER A 1 117 ? 17.818 -12.701 -16.866 1.00 94.12 117 SER A C 1
ATOM 818 O O . SER A 1 117 ? 17.430 -11.780 -16.150 1.00 94.12 117 SER A O 1
ATOM 820 N N . ALA A 1 118 ? 18.322 -12.458 -18.080 1.00 96.62 118 ALA A N 1
ATOM 821 C CA . ALA A 1 118 ? 18.338 -11.108 -18.661 1.00 96.62 118 ALA A CA 1
ATOM 822 C C . ALA A 1 118 ? 16.921 -10.583 -18.968 1.00 96.62 118 ALA A C 1
ATOM 824 O O . ALA A 1 118 ? 16.682 -9.373 -18.919 1.00 96.62 118 ALA A O 1
ATOM 825 N N . CYS A 1 119 ? 15.991 -11.500 -19.252 1.00 97.88 119 CYS A N 1
ATOM 826 C CA . CYS A 1 119 ? 14.598 -11.203 -19.554 1.00 97.88 119 CYS A CA 1
ATOM 827 C C . CYS A 1 119 ? 13.637 -12.171 -18.862 1.00 97.88 119 CYS A C 1
ATOM 829 O O . CYS A 1 119 ? 14.000 -13.321 -18.605 1.00 97.88 119 CYS A O 1
ATOM 831 N N . VAL A 1 120 ? 12.416 -11.705 -18.617 1.00 97.25 120 VAL A N 1
ATOM 832 C CA . VAL A 1 120 ? 11.311 -12.439 -17.996 1.00 97.25 120 VAL A CA 1
ATOM 833 C C . VAL A 1 120 ? 10.167 -12.544 -18.994 1.00 97.25 120 VAL A C 1
ATOM 835 O O . VAL A 1 120 ? 9.768 -11.540 -19.586 1.00 97.25 120 VAL A O 1
ATOM 838 N N . ASP A 1 121 ? 9.644 -13.751 -19.170 1.00 97.12 121 ASP A N 1
ATOM 839 C CA . ASP A 1 121 ? 8.452 -13.991 -19.977 1.00 97.12 121 ASP A CA 1
ATOM 840 C C . ASP A 1 121 ? 7.200 -13.777 -19.111 1.00 97.12 121 ASP A C 1
ATOM 842 O O . ASP A 1 121 ? 7.108 -14.299 -17.996 1.00 97.12 121 ASP A O 1
ATOM 846 N N . VAL A 1 122 ? 6.239 -13.005 -19.619 1.00 96.69 122 VAL A N 1
ATOM 847 C CA . VAL A 1 122 ? 4.953 -12.730 -18.967 1.00 96.69 122 VAL A CA 1
ATOM 848 C C . VAL A 1 122 ? 3.838 -13.218 -19.885 1.00 96.69 122 VAL A C 1
ATOM 850 O O . VAL A 1 122 ? 3.730 -12.795 -21.037 1.00 96.69 122 VAL A O 1
ATOM 853 N N . ALA A 1 123 ? 3.044 -14.161 -19.385 1.00 95.75 123 ALA A N 1
ATOM 854 C CA . ALA A 1 123 ? 1.908 -14.722 -20.104 1.00 95.75 123 ALA A CA 1
ATOM 855 C C . ALA A 1 123 ? 0.647 -13.874 -19.849 1.00 95.75 123 ALA A C 1
ATOM 857 O O . ALA A 1 123 ? 0.506 -13.322 -18.757 1.00 95.75 123 ALA A O 1
ATOM 858 N N . PRO A 1 124 ? -0.290 -13.785 -20.809 1.00 93.75 124 PRO A N 1
ATOM 859 C CA . PRO A 1 124 ? -1.446 -12.894 -20.692 1.00 93.75 124 PRO A CA 1
ATOM 860 C C . PRO A 1 124 ? -2.443 -13.282 -19.587 1.00 93.75 124 PRO A C 1
ATOM 862 O O . PRO A 1 124 ? -3.251 -12.468 -19.155 1.00 93.75 124 PRO A O 1
ATOM 865 N N . ASP A 1 125 ? -2.397 -14.528 -19.124 1.00 89.94 125 ASP A N 1
ATOM 866 C CA . ASP A 1 125 ? -3.233 -15.087 -18.061 1.00 89.94 125 ASP A CA 1
ATOM 867 C C . ASP A 1 125 ? -2.518 -15.148 -16.702 1.00 89.94 125 ASP A C 1
ATOM 869 O O . ASP A 1 125 ? -3.078 -15.649 -15.723 1.00 89.94 125 ASP A O 1
ATOM 873 N N . ARG A 1 126 ? -1.277 -14.649 -16.625 1.00 91.94 126 ARG A N 1
ATOM 874 C CA . ARG A 1 126 ? -0.468 -14.702 -15.412 1.00 91.94 126 ARG A CA 1
ATOM 875 C C . ARG A 1 126 ? 0.262 -13.393 -15.161 1.00 91.94 126 ARG A C 1
ATOM 877 O O . ARG A 1 126 ? 1.258 -13.075 -15.807 1.00 91.94 126 ARG A O 1
ATOM 884 N N . SER A 1 127 ? -0.168 -12.713 -14.111 1.00 93.56 127 SER A N 1
ATOM 885 C CA . SER A 1 127 ? 0.465 -11.495 -13.632 1.00 93.56 127 SER A CA 1
ATOM 886 C C . SER A 1 127 ? 1.846 -11.781 -13.030 1.00 93.56 127 SER A C 1
ATOM 888 O O . SER A 1 127 ? 2.071 -12.778 -12.332 1.00 93.56 127 SER A O 1
ATOM 890 N N . LEU A 1 128 ? 2.798 -10.891 -13.303 1.00 95.19 128 LEU A N 1
ATOM 891 C CA . LEU A 1 128 ? 4.113 -10.885 -12.677 1.00 95.19 128 LEU A CA 1
ATOM 892 C C . LEU A 1 128 ? 4.081 -9.979 -11.442 1.00 95.19 128 LEU A C 1
ATOM 894 O O . LEU A 1 128 ? 3.714 -8.808 -11.529 1.00 95.19 128 LEU A O 1
ATOM 898 N N . HIS A 1 129 ? 4.537 -10.512 -10.307 1.00 95.25 129 HIS A N 1
ATOM 899 C CA . HIS A 1 129 ? 4.674 -9.782 -9.045 1.00 95.25 129 HIS A CA 1
ATOM 900 C C . HIS A 1 129 ? 6.146 -9.727 -8.632 1.00 95.25 129 HIS A C 1
ATOM 902 O O . HIS A 1 129 ? 6.635 -10.652 -7.977 1.00 95.25 129 HIS A O 1
ATOM 908 N N . PRO A 1 130 ? 6.886 -8.679 -9.026 1.00 95.69 130 PRO A N 1
ATOM 909 C CA . PRO A 1 130 ? 8.259 -8.508 -8.588 1.00 95.69 130 PRO A CA 1
ATOM 910 C C . PRO A 1 130 ? 8.362 -8.359 -7.066 1.00 95.69 130 PRO A C 1
ATOM 912 O O . PRO A 1 130 ? 7.467 -7.821 -6.408 1.00 95.69 130 PRO A O 1
ATOM 915 N N . SER A 1 131 ? 9.501 -8.768 -6.512 1.00 94.69 131 SER A N 1
ATOM 916 C CA . SER A 1 131 ? 9.848 -8.545 -5.112 1.00 94.69 131 SER A CA 1
ATOM 917 C C . SER A 1 131 ? 9.725 -7.047 -4.772 1.00 94.69 131 SER A C 1
ATOM 919 O O . SER A 1 131 ? 10.129 -6.192 -5.571 1.00 94.69 131 SER A O 1
ATOM 921 N N . PRO A 1 132 ? 9.147 -6.685 -3.617 1.00 94.06 132 PRO A N 1
ATOM 922 C CA . PRO A 1 132 ? 8.873 -5.293 -3.282 1.00 94.06 132 PRO A CA 1
ATOM 923 C C . PRO A 1 132 ? 10.137 -4.431 -3.206 1.00 94.06 132 PRO A C 1
ATOM 925 O O . PRO A 1 132 ? 11.147 -4.839 -2.630 1.00 94.06 132 PRO A O 1
ATOM 928 N N . LEU A 1 133 ? 10.039 -3.191 -3.689 1.00 95.06 133 LEU A N 1
ATOM 929 C CA . LEU A 1 133 ? 10.946 -2.112 -3.305 1.00 95.06 133 LEU A CA 1
ATOM 930 C C . LEU A 1 133 ? 10.721 -1.787 -1.820 1.00 95.06 133 LEU A C 1
ATOM 932 O O . LEU A 1 133 ? 9.596 -1.538 -1.404 1.00 95.06 133 LEU A O 1
ATOM 936 N N . ARG A 1 134 ? 11.784 -1.752 -1.018 1.00 92.00 134 ARG A N 1
ATOM 937 C CA . ARG A 1 134 ? 11.728 -1.537 0.443 1.00 92.00 134 ARG A CA 1
ATOM 938 C C . ARG A 1 134 ? 11.939 -0.079 0.867 1.00 92.00 134 ARG A C 1
ATOM 940 O O . ARG A 1 134 ? 12.067 0.208 2.053 1.00 92.00 134 ARG A O 1
ATOM 947 N N . GLY A 1 135 ? 12.057 0.831 -0.102 1.00 92.19 135 GLY A N 1
ATOM 948 C CA . GLY A 1 135 ? 12.350 2.252 0.121 1.00 92.19 135 GLY A CA 1
ATOM 949 C C . GLY A 1 135 ? 13.788 2.548 0.580 1.00 92.19 135 GLY A C 1
ATOM 950 O O . GLY A 1 135 ? 14.107 3.676 0.947 1.00 92.19 135 GLY A O 1
ATOM 951 N N . LEU A 1 136 ? 14.679 1.554 0.558 1.00 93.06 136 LEU A N 1
ATOM 952 C CA . LEU A 1 136 ? 16.104 1.712 0.863 1.00 93.06 136 LEU A CA 1
ATOM 953 C C . LEU A 1 136 ? 16.919 1.803 -0.431 1.00 93.06 136 LEU A C 1
ATOM 955 O O . LEU A 1 136 ? 16.521 1.252 -1.449 1.00 93.06 136 LEU A O 1
ATOM 959 N N . SER A 1 137 ? 18.065 2.481 -0.401 1.00 93.44 137 SER A N 1
ATOM 960 C CA . SER A 1 137 ? 18.942 2.594 -1.570 1.00 93.44 137 SER A CA 1
ATOM 961 C C . SER A 1 137 ? 19.679 1.284 -1.859 1.00 93.44 137 SER A C 1
ATOM 963 O O . SER A 1 137 ? 19.522 0.698 -2.922 1.00 93.44 137 SER A O 1
ATOM 965 N N . CYS A 1 138 ? 20.472 0.782 -0.915 1.00 93.06 138 CYS A N 1
ATOM 966 C CA . CYS A 1 138 ? 21.401 -0.316 -1.182 1.00 93.06 138 CYS A CA 1
ATOM 967 C C . CYS A 1 138 ? 20.820 -1.719 -0.944 1.00 93.06 138 CYS A C 1
ATOM 969 O O . CYS A 1 138 ? 21.259 -2.664 -1.582 1.00 93.06 138 CYS A O 1
ATOM 971 N N . SER A 1 139 ? 19.817 -1.861 -0.081 1.00 93.50 139 SER A N 1
ATOM 972 C CA . SER A 1 139 ? 18.979 -3.058 0.068 1.00 93.50 139 SER A CA 1
ATOM 973 C C . SER A 1 139 ? 17.572 -2.791 -0.469 1.00 93.50 139 SER A C 1
ATOM 975 O O . SER A 1 139 ? 16.561 -3.108 0.162 1.00 93.50 139 SER A O 1
ATOM 977 N N . ALA A 1 140 ? 17.519 -2.142 -1.636 1.00 94.00 140 ALA A N 1
ATOM 978 C CA . ALA A 1 140 ? 16.282 -1.709 -2.272 1.00 94.00 140 ALA A CA 1
ATOM 979 C C . ALA A 1 140 ? 15.306 -2.860 -2.483 1.00 94.00 140 ALA A C 1
ATOM 981 O O . ALA A 1 140 ? 14.108 -2.669 -2.287 1.00 94.00 140 ALA A O 1
ATOM 982 N N . GLN A 1 141 ? 15.807 -4.041 -2.853 1.00 94.62 141 GLN A N 1
ATOM 983 C CA . GLN A 1 141 ? 14.961 -5.187 -3.159 1.00 94.62 141 GLN A CA 1
ATOM 984 C C . GLN A 1 141 ? 15.525 -6.486 -2.573 1.00 94.62 141 GLN A C 1
ATOM 986 O O . GLN A 1 141 ? 14.861 -7.116 -1.745 1.00 94.62 141 GLN A O 1
ATOM 991 N N . CYS A 1 142 ? 16.743 -6.873 -2.970 1.00 94.44 142 CYS A N 1
ATOM 992 C CA . CYS A 1 142 ? 17.269 -8.222 -2.749 1.00 94.44 142 CYS A CA 1
ATOM 993 C C . CYS A 1 142 ? 18.651 -8.285 -2.099 1.00 94.44 142 CYS A C 1
ATOM 995 O O . CYS A 1 142 ? 19.031 -9.332 -1.574 1.00 94.44 142 CYS A O 1
ATOM 997 N N . ASN A 1 143 ? 19.384 -7.179 -2.030 1.00 91.38 143 ASN A N 1
ATOM 998 C CA . ASN A 1 143 ? 20.671 -7.118 -1.358 1.00 91.38 143 ASN A CA 1
ATOM 999 C C . ASN A 1 143 ? 20.511 -6.983 0.167 1.00 91.38 143 ASN A C 1
ATOM 1001 O O . ASN A 1 143 ? 20.744 -5.931 0.766 1.00 91.38 143 ASN A O 1
ATOM 1005 N N . ALA A 1 144 ? 20.133 -8.084 0.822 1.00 88.12 144 ALA A N 1
ATOM 1006 C CA . ALA A 1 144 ? 19.955 -8.141 2.275 1.00 88.12 144 ALA A CA 1
ATOM 1007 C C . ALA A 1 144 ? 21.254 -7.888 3.067 1.00 88.12 144 ALA A C 1
ATOM 1009 O O . ALA A 1 144 ? 21.206 -7.509 4.235 1.00 88.12 144 ALA A O 1
ATOM 1010 N N . SER A 1 145 ? 22.419 -8.082 2.439 1.00 89.19 145 SER A N 1
ATOM 1011 C CA . SER A 1 145 ? 23.726 -7.911 3.082 1.00 89.19 145 SER A CA 1
ATOM 1012 C C . SER A 1 145 ? 24.196 -6.456 3.178 1.00 89.19 145 SER A C 1
ATOM 1014 O O . SER A 1 145 ? 25.171 -6.174 3.883 1.00 89.19 145 SER A O 1
ATOM 1016 N N . CYS A 1 146 ? 23.533 -5.519 2.489 1.00 90.81 146 CYS A N 1
ATOM 1017 C CA . CYS A 1 146 ? 24.033 -4.157 2.436 1.00 90.81 146 CYS A CA 1
ATOM 1018 C C . CYS A 1 146 ? 23.899 -3.423 3.775 1.00 90.81 146 CYS A C 1
ATOM 1020 O O . CYS A 1 146 ? 22.817 -3.320 4.352 1.00 90.81 146 CYS A O 1
ATOM 1022 N N . ARG A 1 147 ? 25.018 -2.850 4.238 1.00 88.12 147 ARG A N 1
ATOM 1023 C CA . ARG A 1 147 ? 25.101 -2.060 5.479 1.00 88.12 147 ARG A CA 1
ATOM 1024 C C . ARG A 1 147 ? 24.955 -0.552 5.252 1.00 88.12 147 ARG A C 1
ATOM 1026 O O . ARG A 1 147 ? 24.561 0.160 6.168 1.00 88.12 147 ARG A O 1
ATOM 1033 N N . ALA A 1 148 ? 25.228 -0.066 4.042 1.00 89.06 148 ALA A N 1
ATOM 1034 C CA . ALA A 1 148 ? 25.187 1.353 3.678 1.00 89.06 148 ALA A CA 1
ATOM 1035 C C . ALA A 1 148 ? 23.797 1.788 3.168 1.00 89.06 148 ALA A C 1
ATOM 1037 O O . ALA A 1 148 ? 23.669 2.424 2.125 1.00 89.06 148 ALA A O 1
ATOM 1038 N N . ASN A 1 149 ? 22.734 1.411 3.885 1.00 89.12 149 ASN A N 1
ATOM 1039 C CA . ASN A 1 149 ? 21.372 1.754 3.477 1.00 89.12 149 ASN A CA 1
ATOM 1040 C C . ASN A 1 149 ? 21.055 3.214 3.795 1.00 89.12 149 ASN A C 1
ATOM 1042 O O . ASN A 1 149 ? 21.019 3.605 4.966 1.00 89.12 149 ASN A O 1
ATOM 1046 N N . ALA A 1 150 ? 20.743 3.987 2.759 1.00 91.75 150 ALA A N 1
ATOM 1047 C CA . ALA A 1 150 ? 20.053 5.261 2.887 1.00 91.75 150 ALA A CA 1
ATOM 1048 C C . ALA A 1 150 ? 18.556 5.049 2.635 1.00 91.75 150 ALA A C 1
ATOM 1050 O O . ALA A 1 150 ? 18.170 4.204 1.829 1.00 91.75 150 ALA A O 1
ATOM 1051 N N . TRP A 1 151 ? 17.713 5.793 3.345 1.00 92.31 151 TRP A N 1
ATOM 1052 C CA . TRP A 1 151 ? 16.305 5.920 2.971 1.00 92.31 151 TRP A CA 1
ATOM 1053 C C . TRP A 1 151 ? 16.224 6.709 1.667 1.00 92.31 151 TRP A C 1
ATOM 1055 O O . TRP A 1 151 ? 16.928 7.710 1.537 1.00 92.31 151 TRP A O 1
ATOM 1065 N N . LEU A 1 152 ? 15.382 6.279 0.725 1.00 94.19 152 LEU A N 1
ATOM 1066 C CA . LEU A 1 152 ? 15.179 7.010 -0.531 1.00 94.19 152 LEU A CA 1
ATOM 1067 C C . LEU A 1 152 ? 14.539 8.390 -0.311 1.00 94.19 152 LEU A C 1
ATOM 1069 O O . LEU A 1 152 ? 14.686 9.269 -1.153 1.00 94.19 152 LEU A O 1
ATOM 1073 N N . GLY A 1 153 ? 13.899 8.601 0.841 1.00 90.38 153 GLY A N 1
ATOM 1074 C CA . GLY A 1 153 ? 13.249 9.861 1.179 1.00 90.38 153 GLY A CA 1
ATOM 1075 C C . GLY A 1 153 ? 11.799 9.921 0.703 1.00 90.38 153 GLY A C 1
ATOM 1076 O O . GLY A 1 153 ? 11.361 9.069 -0.073 1.00 90.38 153 GLY A O 1
ATOM 1077 N N . PRO A 1 154 ? 11.043 10.926 1.175 1.00 94.62 154 PRO A N 1
ATOM 1078 C CA . PRO A 1 154 ? 9.729 11.209 0.627 1.00 94.62 154 PRO A CA 1
ATOM 1079 C C . PRO A 1 154 ? 9.846 11.664 -0.831 1.00 94.62 154 PRO A C 1
ATOM 1081 O O . PRO A 1 154 ? 10.838 12.276 -1.233 1.00 94.62 154 PRO A O 1
ATOM 1084 N N . GLY A 1 155 ? 8.817 11.392 -1.625 1.00 95.25 155 GLY A N 1
ATOM 1085 C CA . GLY A 1 155 ? 8.767 11.824 -3.018 1.00 95.25 155 GLY A CA 1
ATOM 1086 C C . GLY A 1 155 ? 7.768 11.034 -3.844 1.00 95.25 155 GLY A C 1
ATOM 1087 O O . GLY A 1 155 ? 7.157 10.084 -3.353 1.00 95.25 155 GLY A O 1
ATOM 1088 N N . VAL A 1 156 ? 7.636 11.435 -5.105 1.00 97.12 156 VAL A N 1
ATOM 1089 C CA . VAL A 1 156 ? 6.799 10.765 -6.101 1.00 97.12 156 VAL A CA 1
ATOM 1090 C C . VAL A 1 156 ? 7.700 9.923 -6.993 1.00 97.12 156 VAL A C 1
ATOM 1092 O O . VAL A 1 156 ? 8.690 10.414 -7.531 1.00 97.12 156 VAL A O 1
ATOM 1095 N N . PHE A 1 157 ? 7.363 8.652 -7.148 1.00 97.94 157 PHE A N 1
ATOM 1096 C CA . PHE A 1 157 ? 8.152 7.668 -7.875 1.00 97.94 157 PHE A CA 1
ATOM 1097 C C . PHE A 1 157 ? 7.283 6.928 -8.885 1.00 97.94 157 PHE A C 1
ATOM 1099 O O . PHE A 1 157 ? 6.061 6.949 -8.780 1.00 97.94 157 PHE A O 1
ATOM 1106 N N . ARG A 1 158 ? 7.892 6.246 -9.854 1.00 98.31 158 ARG A N 1
ATOM 1107 C CA . ARG A 1 158 ? 7.196 5.297 -10.737 1.00 98.31 158 ARG A CA 1
ATOM 1108 C C . ARG A 1 158 ? 8.099 4.136 -11.132 1.00 98.31 158 ARG A C 1
ATOM 1110 O O . ARG A 1 158 ? 9.321 4.284 -11.164 1.00 98.31 158 ARG A O 1
ATOM 1117 N N . LEU A 1 159 ? 7.484 3.000 -11.448 1.00 98.56 159 LEU A N 1
ATOM 1118 C CA . LEU A 1 159 ? 8.162 1.874 -12.087 1.00 98.56 159 LEU A CA 1
ATOM 1119 C C . LEU A 1 159 ? 8.224 2.102 -13.599 1.00 98.56 159 LEU A C 1
ATOM 1121 O O . LEU A 1 159 ? 7.233 2.496 -14.212 1.00 98.56 159 LEU A O 1
ATOM 1125 N N . VAL A 1 160 ? 9.368 1.801 -14.199 1.00 98.44 160 VAL A N 1
ATOM 1126 C CA . VAL A 1 160 ? 9.550 1.766 -15.648 1.00 98.44 160 VAL A CA 1
ATOM 1127 C C . VAL A 1 160 ? 10.100 0.404 -16.042 1.00 98.44 160 VAL A C 1
ATOM 1129 O O . VAL A 1 160 ? 11.148 -0.024 -15.549 1.00 98.44 160 VAL A O 1
ATOM 1132 N N . VAL A 1 161 ? 9.391 -0.278 -16.937 1.00 98.25 161 VAL A N 1
ATOM 1133 C CA . VAL A 1 161 ? 9.798 -1.567 -17.506 1.00 98.25 161 VAL A CA 1
ATOM 1134 C C . VAL A 1 161 ? 10.063 -1.407 -18.995 1.00 98.25 161 VAL A C 1
ATOM 1136 O O . VAL A 1 161 ? 9.561 -0.487 -19.637 1.00 98.25 161 VAL A O 1
ATOM 1139 N N . ARG A 1 162 ? 10.891 -2.285 -19.548 1.00 98.12 162 ARG A N 1
ATOM 1140 C CA . ARG A 1 162 ? 11.273 -2.250 -20.960 1.00 98.12 162 ARG A CA 1
ATOM 1141 C C . ARG A 1 162 ? 11.093 -3.617 -21.572 1.00 98.12 162 ARG A C 1
ATOM 1143 O O . ARG A 1 162 ? 11.336 -4.619 -20.896 1.00 98.12 162 ARG A O 1
ATOM 1150 N N . ASP A 1 163 ? 10.771 -3.650 -22.853 1.00 97.88 163 ASP A N 1
ATOM 1151 C CA . ASP A 1 163 ? 10.829 -4.886 -23.621 1.00 97.88 163 ASP A CA 1
ATOM 1152 C C . ASP A 1 163 ? 12.250 -5.446 -23.620 1.00 97.88 163 ASP A C 1
ATOM 1154 O O . ASP A 1 163 ? 13.231 -4.698 -23.663 1.00 97.88 163 ASP A O 1
ATOM 1158 N N . CYS A 1 164 ? 12.369 -6.772 -23.610 1.00 97.50 164 CYS A N 1
ATOM 1159 C CA . CYS A 1 164 ? 13.636 -7.503 -23.623 1.00 97.50 164 CYS A CA 1
ATOM 1160 C C . CYS A 1 164 ? 14.573 -6.997 -24.730 1.00 97.50 164 CYS A C 1
ATOM 1162 O O . CYS A 1 164 ? 15.709 -6.590 -24.464 1.00 97.50 164 CYS A O 1
ATOM 1164 N N . GLU A 1 165 ? 14.038 -6.884 -25.944 1.00 94.88 165 GLU A N 1
ATOM 1165 C CA . GLU A 1 165 ? 14.762 -6.425 -27.134 1.00 94.88 165 GLU A CA 1
ATOM 1166 C C . GLU A 1 165 ? 14.983 -4.898 -27.158 1.00 94.88 165 GLU A C 1
ATOM 1168 O O . GLU A 1 165 ? 15.719 -4.385 -27.994 1.00 94.88 165 GLU A O 1
ATOM 1173 N N . GLY A 1 166 ? 14.404 -4.152 -26.207 1.00 88.56 166 GLY A N 1
ATOM 1174 C CA . GLY A 1 166 ? 14.524 -2.694 -26.102 1.00 88.56 166 GLY A CA 1
ATOM 1175 C C . GLY A 1 166 ? 13.620 -1.906 -27.054 1.00 88.56 166 GLY A C 1
ATOM 1176 O O . GLY A 1 166 ? 13.873 -0.725 -27.269 1.00 88.56 166 GLY A O 1
ATOM 1177 N N . ALA A 1 167 ? 12.599 -2.549 -27.628 1.00 87.75 167 ALA A N 1
ATOM 1178 C CA . ALA A 1 167 ? 11.675 -1.937 -28.582 1.00 87.75 167 ALA A CA 1
ATOM 1179 C C . ALA A 1 167 ? 10.733 -0.902 -27.937 1.00 87.75 167 ALA A C 1
ATOM 1181 O O . ALA A 1 167 ? 10.429 0.114 -28.560 1.00 87.75 167 ALA A O 1
ATOM 1182 N N . GLY A 1 168 ? 10.309 -1.143 -26.695 1.00 94.75 168 GLY A N 1
ATOM 1183 C CA . GLY A 1 168 ? 9.379 -0.296 -25.957 1.00 94.75 168 GLY A CA 1
ATOM 1184 C C . GLY A 1 168 ? 9.790 -0.048 -24.506 1.00 94.75 168 GLY A C 1
ATOM 1185 O O . GLY A 1 168 ? 10.567 -0.791 -23.895 1.00 94.75 168 GLY A O 1
ATOM 1186 N N . GLU A 1 169 ? 9.252 1.043 -23.962 1.00 96.94 169 GLU A N 1
ATOM 1187 C CA . GLU A 1 169 ? 9.327 1.416 -22.553 1.00 96.94 169 GLU A CA 1
ATOM 1188 C C . GLU A 1 169 ? 7.908 1.670 -22.038 1.00 96.94 169 GLU A C 1
ATOM 1190 O O . GLU A 1 169 ? 7.183 2.493 -22.596 1.00 96.94 169 GLU A O 1
ATOM 1195 N N . HIS A 1 170 ? 7.543 1.000 -20.948 1.00 97.38 170 HIS A N 1
ATOM 1196 C CA . HIS A 1 170 ? 6.226 1.085 -20.325 1.00 97.38 170 HIS A CA 1
ATOM 1197 C C . HIS A 1 170 ? 6.377 1.693 -18.937 1.00 97.38 170 HIS A C 1
ATOM 1199 O O . HIS A 1 170 ? 7.161 1.226 -18.103 1.00 97.38 170 HIS A O 1
ATOM 1205 N N . ARG A 1 171 ? 5.640 2.774 -18.693 1.00 97.88 171 ARG A N 1
ATOM 1206 C CA . ARG A 1 171 ? 5.736 3.568 -17.466 1.00 97.88 171 ARG A CA 1
ATOM 1207 C C . ARG A 1 171 ? 4.506 3.315 -16.625 1.00 97.88 171 ARG A C 1
ATOM 1209 O O . ARG A 1 171 ? 3.400 3.585 -17.076 1.00 97.88 171 ARG A O 1
ATOM 1216 N N . GLY A 1 172 ? 4.711 2.824 -15.411 1.00 97.31 172 GLY A N 1
ATOM 1217 C CA . GLY A 1 172 ? 3.636 2.604 -14.460 1.00 97.31 172 GLY A CA 1
ATOM 1218 C C . GLY A 1 172 ? 3.078 3.907 -13.887 1.00 97.31 172 GLY A C 1
ATOM 1219 O O . GLY A 1 172 ? 3.653 4.986 -14.089 1.00 97.31 172 GLY A O 1
ATOM 1220 N N . PRO A 1 173 ? 1.978 3.813 -13.126 1.00 96.88 173 PRO A N 1
ATOM 1221 C CA . PRO A 1 173 ? 1.437 4.947 -12.399 1.00 96.88 173 PRO A CA 1
ATOM 1222 C C . PRO A 1 173 ? 2.436 5.426 -11.345 1.00 96.88 173 PRO A C 1
ATOM 1224 O O . PRO A 1 173 ? 3.317 4.680 -10.897 1.00 96.88 173 PRO A O 1
ATOM 1227 N N . THR A 1 174 ? 2.281 6.668 -10.902 1.00 97.06 174 THR A N 1
ATOM 1228 C CA . THR A 1 174 ? 3.099 7.189 -9.812 1.00 97.06 174 THR A CA 1
ATOM 1229 C C . THR A 1 174 ? 2.671 6.623 -8.455 1.00 97.06 174 THR A C 1
ATOM 1231 O O . THR A 1 174 ? 1.527 6.216 -8.257 1.00 97.06 174 THR A O 1
ATOM 1234 N N . PHE A 1 175 ? 3.600 6.585 -7.505 1.00 95.69 175 PHE A N 1
ATOM 1235 C CA . PHE A 1 175 ? 3.357 6.265 -6.101 1.00 95.69 175 PHE A CA 1
ATOM 1236 C C . PHE A 1 175 ? 4.224 7.144 -5.199 1.00 95.69 175 PHE A C 1
ATOM 1238 O O . PHE A 1 175 ? 5.247 7.671 -5.630 1.00 95.69 175 PHE A O 1
ATOM 1245 N N . GLU A 1 176 ? 3.836 7.284 -3.936 1.00 94.12 176 GLU A N 1
ATOM 1246 C CA . GLU A 1 176 ? 4.550 8.114 -2.965 1.00 94.12 176 GLU A CA 1
ATOM 1247 C C . GLU A 1 176 ? 5.274 7.264 -1.917 1.00 94.12 176 GLU A C 1
ATOM 1249 O O . GLU A 1 176 ? 4.754 6.237 -1.469 1.00 94.12 176 GLU A O 1
ATOM 1254 N N . LEU A 1 177 ? 6.464 7.710 -1.504 1.00 92.81 177 LEU A N 1
ATOM 1255 C CA . LEU A 1 177 ? 7.124 7.225 -0.288 1.00 92.81 177 LEU A CA 1
ATOM 1256 C C . LEU A 1 177 ? 6.857 8.206 0.873 1.00 92.81 177 LEU A C 1
ATOM 1258 O O . LEU A 1 177 ? 6.920 9.418 0.650 1.00 92.81 177 LEU A O 1
ATOM 1262 N N . PRO A 1 178 ? 6.605 7.721 2.107 1.00 91.69 178 PRO A N 1
ATOM 1263 C CA . PRO A 1 178 ? 6.478 8.578 3.287 1.00 91.69 178 PRO A CA 1
ATOM 1264 C C . PRO A 1 178 ? 7.830 9.184 3.700 1.00 91.69 178 PRO A C 1
ATOM 1266 O O . PRO A 1 178 ? 8.896 8.711 3.293 1.00 91.69 178 PRO A O 1
ATOM 1269 N N . ALA A 1 179 ? 7.818 10.213 4.554 1.00 89.75 179 ALA A N 1
ATOM 1270 C CA . ALA A 1 179 ? 9.062 10.759 5.096 1.00 89.75 179 ALA A CA 1
ATOM 1271 C C . ALA A 1 179 ? 9.677 9.812 6.140 1.00 89.75 179 ALA A C 1
ATOM 1273 O O . ALA A 1 179 ? 10.902 9.712 6.252 1.00 89.75 179 ALA A O 1
ATOM 1274 N N . ALA A 1 180 ? 8.830 9.082 6.869 1.00 86.81 180 ALA A N 1
ATOM 1275 C CA . ALA A 1 180 ? 9.246 8.109 7.870 1.00 86.81 180 ALA A CA 1
ATOM 1276 C C . ALA A 1 180 ? 10.041 6.925 7.279 1.00 86.81 180 ALA A C 1
ATOM 1278 O O . ALA A 1 180 ? 9.584 6.208 6.389 1.00 86.81 180 ALA A O 1
ATOM 1279 N N . ARG A 1 181 ? 11.221 6.662 7.858 1.00 86.56 181 ARG A N 1
ATOM 1280 C CA . ARG A 1 181 ? 12.114 5.545 7.505 1.00 86.56 181 ARG A CA 1
ATOM 1281 C C . ARG A 1 181 ? 11.700 4.248 8.214 1.00 86.56 181 ARG A C 1
ATOM 1283 O O . ARG A 1 181 ? 12.434 3.737 9.059 1.00 86.56 181 ARG A O 1
ATOM 1290 N N . SER A 1 182 ? 10.535 3.700 7.887 1.00 86.06 182 SER A N 1
ATOM 1291 C CA . SER A 1 182 ? 10.155 2.358 8.345 1.00 86.06 182 SER A CA 1
ATOM 1292 C C . SER A 1 182 ? 9.342 1.612 7.288 1.00 86.06 182 SER A C 1
ATOM 1294 O O . SER A 1 182 ? 8.480 2.179 6.620 1.00 86.06 182 SER A O 1
ATOM 1296 N N . GLU A 1 183 ? 9.593 0.306 7.148 1.00 85.62 183 GLU A N 1
ATOM 1297 C CA . GLU A 1 183 ? 8.769 -0.574 6.303 1.00 85.62 183 GLU A CA 1
ATOM 1298 C C . GLU A 1 183 ? 7.299 -0.542 6.750 1.00 85.62 183 GLU A C 1
ATOM 1300 O O . GLU A 1 183 ? 6.381 -0.597 5.936 1.00 85.62 183 GLU A O 1
ATOM 1305 N N . ALA A 1 184 ? 7.073 -0.377 8.051 1.00 89.25 184 ALA A N 1
ATOM 1306 C CA . ALA A 1 184 ? 5.750 -0.231 8.624 1.00 89.25 184 ALA A CA 1
ATOM 1307 C C . ALA A 1 184 ? 5.027 1.028 8.146 1.00 89.25 184 ALA A C 1
ATOM 1309 O O . ALA A 1 184 ? 3.890 0.932 7.684 1.00 89.25 184 ALA A O 1
ATOM 1310 N N . ALA A 1 185 ? 5.688 2.190 8.176 1.00 90.38 185 ALA A N 1
ATOM 1311 C CA . ALA A 1 185 ? 5.148 3.417 7.601 1.00 90.38 185 ALA A CA 1
ATOM 1312 C C . ALA A 1 185 ? 4.833 3.225 6.122 1.00 90.38 185 ALA A C 1
ATOM 1314 O O . ALA A 1 185 ? 3.795 3.679 5.648 1.00 90.38 185 ALA A O 1
ATOM 1315 N N . PHE A 1 186 ? 5.687 2.486 5.418 1.00 89.31 186 PHE A N 1
ATOM 1316 C CA . PHE A 1 186 ? 5.507 2.220 4.006 1.00 89.31 186 PHE A CA 1
ATOM 1317 C C . PHE A 1 186 ? 4.249 1.405 3.696 1.00 89.31 186 PHE A C 1
ATOM 1319 O O . PHE A 1 186 ? 3.438 1.789 2.850 1.00 89.31 186 PHE A O 1
ATOM 1326 N N . VAL A 1 187 ? 4.036 0.325 4.448 1.00 91.12 187 VAL A N 1
ATOM 1327 C CA . VAL A 1 187 ? 2.812 -0.475 4.376 1.00 91.12 187 VAL A CA 1
ATOM 1328 C C . VAL A 1 187 ? 1.596 0.378 4.733 1.00 91.12 187 VAL A C 1
ATOM 1330 O O . VAL A 1 187 ? 0.644 0.413 3.957 1.00 91.12 187 VAL A O 1
ATOM 1333 N N . ARG A 1 188 ? 1.622 1.102 5.861 1.00 93.75 188 ARG A N 1
ATOM 1334 C CA . ARG A 1 188 ? 0.496 1.948 6.297 1.00 93.75 188 ARG A CA 1
ATOM 1335 C C . ARG A 1 188 ? 0.114 2.992 5.249 1.00 93.75 188 ARG A C 1
ATOM 1337 O O . ARG A 1 188 ? -1.070 3.141 4.949 1.00 93.75 188 ARG A O 1
ATOM 1344 N N . TRP A 1 189 ? 1.105 3.653 4.650 1.00 92.19 189 TRP A N 1
ATOM 1345 C CA . TRP A 1 189 ? 0.888 4.634 3.589 1.00 92.19 189 TRP A CA 1
ATOM 1346 C C . TRP A 1 189 ? 0.144 4.020 2.406 1.00 92.19 189 TRP A C 1
ATOM 1348 O O . TRP A 1 189 ? -0.834 4.586 1.921 1.00 92.19 189 TRP A O 1
ATOM 1358 N N . GLY A 1 190 ? 0.556 2.820 1.995 1.00 91.62 190 GLY A N 1
ATOM 1359 C CA . GLY A 1 190 ? -0.113 2.077 0.938 1.00 91.62 190 GLY A CA 1
ATOM 1360 C C . GLY A 1 190 ? -1.533 1.646 1.284 1.00 91.62 190 GLY A C 1
ATOM 1361 O O . GLY A 1 190 ? -2.422 1.771 0.445 1.00 91.62 190 GLY A O 1
ATOM 1362 N N . LEU A 1 191 ? -1.782 1.180 2.511 1.00 93.62 191 LEU A N 1
ATOM 1363 C CA . LEU A 1 191 ? -3.131 0.814 2.966 1.00 93.62 191 LEU A CA 1
ATOM 13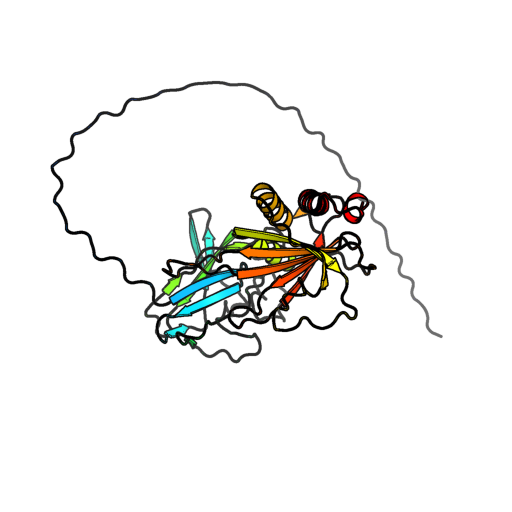64 C C . LEU A 1 191 ? -4.103 2.003 2.906 1.00 93.62 191 LEU A C 1
ATOM 1366 O O . LEU A 1 191 ? -5.297 1.798 2.713 1.00 93.62 191 LEU A O 1
ATOM 1370 N N . ALA A 1 192 ? -3.596 3.233 3.033 1.00 94.50 192 ALA A N 1
ATOM 1371 C CA . ALA A 1 192 ? -4.383 4.461 2.933 1.00 94.50 192 ALA A CA 1
ATOM 1372 C C . ALA A 1 192 ? -4.687 4.899 1.489 1.00 94.50 192 ALA A C 1
ATOM 1374 O O . ALA A 1 192 ? -5.525 5.781 1.277 1.00 94.50 192 ALA A O 1
ATOM 1375 N N . THR A 1 193 ? -3.999 4.343 0.490 1.00 91.25 193 THR A N 1
ATOM 1376 C CA . THR A 1 193 ? -4.153 4.754 -0.908 1.00 91.25 193 THR A CA 1
ATOM 1377 C C . THR A 1 193 ? -5.497 4.294 -1.456 1.00 91.25 193 THR A C 1
ATOM 1379 O O . THR A 1 193 ? -5.818 3.110 -1.412 1.00 91.25 193 THR A O 1
ATOM 1382 N N . LYS A 1 194 ? -6.276 5.251 -1.981 1.00 93.19 194 LYS A N 1
ATOM 1383 C CA . LYS A 1 194 ? -7.515 5.018 -2.744 1.00 93.19 194 LYS A CA 1
ATOM 1384 C C . LYS A 1 194 ? -8.493 4.029 -2.097 1.00 93.19 194 LYS A C 1
ATOM 1386 O O . LYS A 1 194 ? -9.115 3.223 -2.785 1.00 93.19 194 LYS A O 1
ATOM 1391 N N . ILE A 1 195 ? -8.655 4.103 -0.773 1.00 96.25 195 ILE A N 1
ATOM 1392 C CA . ILE A 1 195 ? -9.722 3.372 -0.076 1.00 96.25 195 ILE A CA 1
ATOM 1393 C C . ILE A 1 195 ? -11.062 3.811 -0.669 1.00 96.25 195 ILE A C 1
ATOM 1395 O O . ILE A 1 195 ? -11.366 4.997 -0.629 1.00 96.25 195 ILE A O 1
ATOM 1399 N N . VAL A 1 196 ? -11.865 2.890 -1.190 1.00 97.06 196 VAL A N 1
ATOM 1400 C CA . VAL A 1 196 ? -13.199 3.194 -1.742 1.00 97.06 196 VAL A CA 1
ATOM 1401 C C . VAL A 1 196 ? -14.325 2.742 -0.823 1.00 97.06 196 VAL A C 1
ATOM 1403 O O . VAL A 1 196 ? -15.402 3.326 -0.836 1.00 97.06 196 VAL A O 1
ATOM 1406 N N . ARG A 1 197 ? -14.073 1.726 0.006 1.00 97.94 197 ARG A N 1
ATOM 1407 C CA . ARG A 1 197 ? -15.028 1.207 0.986 1.00 97.94 197 ARG A CA 1
ATOM 1408 C C . ARG A 1 197 ? -14.275 0.556 2.133 1.00 97.94 197 ARG A C 1
ATOM 1410 O O . ARG A 1 197 ? -13.193 0.010 1.936 1.00 97.94 197 ARG A O 1
ATOM 1417 N N . ALA A 1 198 ? -14.861 0.553 3.320 1.00 98.44 198 ALA A N 1
ATOM 1418 C CA . ALA A 1 198 ? -14.385 -0.275 4.411 1.00 98.44 198 ALA A CA 1
ATOM 1419 C C . ALA A 1 198 ? -15.545 -0.694 5.309 1.00 98.44 198 ALA A C 1
ATOM 1421 O O . ALA A 1 198 ? -16.506 0.053 5.468 1.00 98.44 198 ALA A O 1
ATOM 1422 N N . THR A 1 199 ? -15.428 -1.871 5.916 1.00 98.56 199 THR A N 1
ATOM 1423 C CA . THR A 1 199 ? -16.327 -2.326 6.982 1.00 98.56 199 THR A CA 1
ATOM 1424 C C . THR A 1 199 ? -15.543 -2.519 8.262 1.00 98.56 199 THR A C 1
ATOM 1426 O O . THR A 1 199 ? -14.445 -3.072 8.198 1.00 98.56 199 THR A O 1
ATOM 1429 N N . LEU A 1 200 ? -16.117 -2.167 9.408 1.00 98.56 200 LEU A N 1
ATOM 1430 C CA . LEU A 1 200 ? -15.545 -2.382 10.733 1.00 98.56 200 LEU A CA 1
ATOM 1431 C C . LEU A 1 200 ? -16.448 -3.307 11.558 1.00 98.56 200 LEU A C 1
ATOM 1433 O O . LEU A 1 200 ? -17.671 -3.191 11.529 1.00 98.56 200 LEU A O 1
ATOM 1437 N N . GLN A 1 201 ? -15.849 -4.233 12.303 1.00 98.19 201 GLN A N 1
ATOM 1438 C CA . GLN A 1 201 ? -16.557 -5.084 13.262 1.00 98.19 201 GLN A CA 1
ATOM 1439 C C . GLN A 1 201 ? -15.666 -5.502 14.422 1.00 98.19 201 GLN A C 1
ATOM 1441 O O . GLN A 1 201 ? -14.457 -5.270 14.420 1.00 98.19 201 GLN A O 1
ATOM 1446 N N . ARG A 1 202 ? -16.261 -6.159 15.418 1.00 97.69 202 ARG A N 1
ATOM 1447 C CA . ARG A 1 202 ? -15.513 -6.763 16.516 1.00 97.69 202 ARG A CA 1
ATOM 1448 C C . ARG A 1 202 ? -14.728 -7.973 16.035 1.00 97.69 202 ARG A C 1
ATOM 1450 O O . ARG A 1 202 ? -15.133 -8.691 15.121 1.00 97.69 202 ARG A O 1
ATOM 1457 N N . THR A 1 203 ? -13.602 -8.210 16.689 1.00 97.38 203 THR A N 1
ATOM 1458 C CA . THR A 1 203 ? -12.829 -9.431 16.501 1.00 97.38 203 THR A CA 1
ATOM 1459 C C . THR A 1 203 ? -12.412 -10.024 17.841 1.00 97.38 203 THR A C 1
ATOM 1461 O O . THR A 1 203 ? -12.293 -9.321 18.847 1.00 97.38 203 THR A O 1
ATOM 1464 N N . ASP A 1 204 ? -12.197 -11.334 17.844 1.00 95.75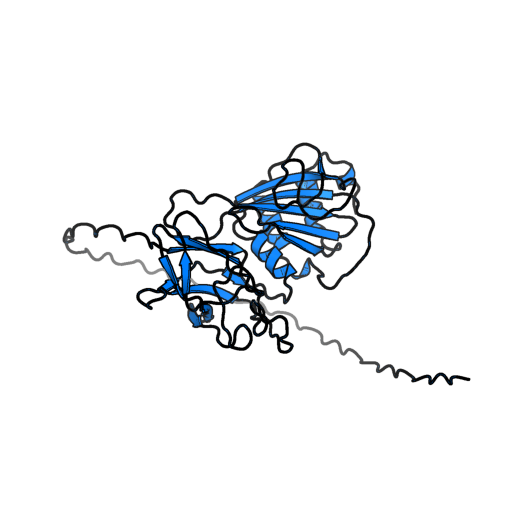 204 ASP A N 1
ATOM 1465 C CA . ASP A 1 204 ? -11.699 -12.096 18.980 1.00 95.75 204 ASP A CA 1
ATOM 1466 C C . ASP A 1 204 ? -10.345 -12.726 18.652 1.00 95.75 204 ASP A C 1
ATOM 1468 O O . ASP A 1 204 ? -9.976 -12.944 17.491 1.00 95.75 204 ASP A O 1
ATOM 1472 N N . LEU A 1 205 ? -9.591 -13.048 19.702 1.00 93.06 205 LEU A N 1
ATOM 1473 C CA . LEU A 1 205 ? -8.348 -13.787 19.538 1.00 93.06 205 LEU A CA 1
ATOM 1474 C C . LEU A 1 205 ? -8.644 -15.192 19.017 1.00 93.06 205 LEU A C 1
ATOM 1476 O O . LEU A 1 205 ? -9.550 -15.857 19.527 1.00 93.06 205 LEU A O 1
ATOM 1480 N N . PRO A 1 206 ? -7.861 -15.688 18.049 1.00 91.12 206 PRO A N 1
ATOM 1481 C CA . PRO A 1 206 ? -7.979 -17.076 17.657 1.00 91.12 206 PRO A CA 1
ATOM 1482 C C . PRO A 1 206 ? -7.557 -17.982 18.828 1.00 91.12 206 PRO A C 1
ATOM 1484 O O . PRO A 1 206 ? -6.667 -17.619 19.601 1.00 91.12 206 PRO A O 1
ATOM 1487 N N . PRO A 1 207 ? -8.120 -19.199 18.943 1.00 86.31 207 PRO A N 1
ATOM 1488 C CA . PRO A 1 207 ? -7.756 -20.139 20.009 1.00 86.31 207 PRO A CA 1
ATOM 1489 C C . PRO A 1 207 ? -6.271 -20.529 19.971 1.00 86.31 207 PRO A C 1
ATOM 1491 O O . PRO A 1 207 ? -5.696 -20.919 20.985 1.00 86.31 207 PRO A O 1
ATOM 1494 N N . ARG A 1 208 ? -5.640 -20.420 18.796 1.00 83.75 208 ARG A N 1
ATOM 1495 C CA . ARG A 1 208 ? -4.197 -20.539 18.593 1.00 83.75 208 ARG A CA 1
ATOM 1496 C C . ARG A 1 208 ? -3.761 -19.492 17.576 1.00 83.75 208 ARG A C 1
ATOM 1498 O O . ARG A 1 208 ? -4.331 -19.431 16.486 1.00 83.75 208 ARG A O 1
ATOM 1505 N N . PHE A 1 209 ? -2.743 -18.705 17.916 1.00 77.81 209 PHE A N 1
ATOM 1506 C CA . PHE A 1 209 ? -2.014 -17.940 16.910 1.00 77.81 209 PHE A CA 1
ATOM 1507 C C . PHE A 1 209 ? -1.158 -18.914 16.106 1.00 77.81 209 PHE A C 1
ATOM 1509 O O . PHE A 1 209 ? -0.305 -19.604 16.661 1.00 77.81 209 PHE A O 1
ATOM 1516 N N . GLY A 1 210 ? -1.443 -19.001 14.813 1.00 70.31 210 GLY A N 1
ATOM 1517 C CA . GLY A 1 210 ? -0.697 -19.802 13.854 1.00 70.31 210 GLY A CA 1
ATOM 1518 C C . GLY A 1 210 ? -0.178 -18.935 12.710 1.00 70.31 210 GLY A C 1
ATOM 1519 O O . GLY A 1 210 ? -0.479 -17.738 12.673 1.00 70.31 210 GLY A O 1
ATOM 1520 N N . PRO A 1 211 ? 0.592 -19.524 11.781 1.00 67.81 211 PRO A N 1
ATOM 1521 C CA . PRO A 1 211 ? 0.942 -18.846 10.542 1.00 67.81 211 PRO A CA 1
ATOM 1522 C C . PRO A 1 211 ? -0.335 -18.388 9.835 1.00 67.81 211 PRO A C 1
ATOM 1524 O O . PRO A 1 211 ? -1.355 -19.084 9.854 1.00 67.81 211 PRO A O 1
ATOM 1527 N N . THR A 1 212 ? -0.285 -17.202 9.236 1.00 68.62 212 THR A N 1
ATOM 1528 C CA . THR A 1 212 ? -1.401 -16.687 8.446 1.00 68.62 212 THR A CA 1
ATOM 1529 C C . THR A 1 212 ? -1.675 -17.668 7.310 1.00 68.62 212 THR A C 1
ATOM 1531 O O . THR A 1 212 ? -0.742 -17.997 6.576 1.00 68.62 212 THR A O 1
ATOM 1534 N N . PRO A 1 213 ? -2.913 -18.168 7.156 1.00 73.44 213 PRO A N 1
ATOM 1535 C CA . PRO A 1 213 ? -3.233 -19.024 6.025 1.00 73.44 213 PRO A CA 1
ATOM 1536 C C . PRO A 1 213 ? -2.969 -18.265 4.721 1.00 73.44 213 PRO A C 1
ATOM 1538 O O . PRO A 1 213 ? -3.210 -17.060 4.643 1.00 73.44 213 PRO A O 1
ATOM 1541 N N . ALA A 1 214 ? -2.475 -18.976 3.705 1.00 69.38 214 ALA A N 1
ATOM 1542 C CA . ALA A 1 214 ? -2.202 -18.393 2.391 1.00 69.38 214 ALA A CA 1
ATOM 1543 C C . ALA A 1 214 ? -3.479 -17.842 1.733 1.00 69.38 214 ALA A C 1
ATOM 1545 O O . ALA A 1 214 ? -3.432 -16.853 1.004 1.00 69.38 214 ALA A O 1
ATOM 1546 N N . THR A 1 215 ? -4.627 -18.456 2.029 1.00 79.50 215 THR A N 1
ATOM 1547 C CA . THR A 1 215 ? -5.941 -18.048 1.538 1.00 79.50 215 THR A CA 1
ATOM 1548 C C . THR A 1 215 ? -6.687 -17.190 2.557 1.00 79.50 215 THR A C 1
ATOM 1550 O O . THR A 1 215 ? -6.532 -17.335 3.774 1.00 79.50 215 THR A O 1
ATOM 1553 N N . ARG A 1 216 ? -7.525 -16.280 2.050 1.00 86.56 216 ARG A N 1
ATOM 1554 C CA . ARG A 1 216 ? -8.428 -15.485 2.884 1.00 86.56 216 ARG A CA 1
ATOM 1555 C C . ARG A 1 216 ? -9.533 -16.374 3.462 1.00 86.56 216 ARG A C 1
ATOM 1557 O O . ARG A 1 216 ? -10.133 -17.174 2.751 1.00 86.56 216 ARG A O 1
ATOM 1564 N N . ASP A 1 217 ? -9.823 -16.178 4.744 1.00 90.00 217 ASP A N 1
ATOM 1565 C CA . ASP A 1 217 ? -10.932 -16.807 5.459 1.00 90.00 217 ASP A CA 1
ATOM 1566 C C . ASP A 1 217 ? -11.972 -15.722 5.798 1.00 90.00 217 ASP A C 1
ATOM 1568 O O . ASP A 1 217 ? -11.657 -14.812 6.569 1.00 90.00 217 ASP A O 1
ATOM 1572 N N . PRO A 1 218 ? -13.203 -15.779 5.255 1.00 91.69 218 PRO A N 1
ATOM 1573 C CA . PRO A 1 218 ? -14.245 -14.793 5.542 1.00 91.69 218 PRO A CA 1
ATOM 1574 C C . PRO A 1 218 ? -14.600 -14.675 7.033 1.00 91.69 218 PRO A C 1
ATOM 1576 O O . PRO A 1 218 ? -15.028 -13.608 7.481 1.00 91.69 218 PRO A O 1
ATOM 1579 N N . SER A 1 219 ? -14.382 -15.739 7.814 1.00 94.75 219 SER A N 1
ATOM 1580 C CA . SER A 1 219 ? -14.592 -15.756 9.266 1.00 94.75 219 SER A CA 1
ATOM 1581 C C . SER A 1 219 ? -13.459 -15.088 10.051 1.00 94.75 219 SER A C 1
ATOM 1583 O O . SER A 1 219 ? -13.515 -15.017 11.281 1.00 94.75 219 SER A O 1
ATOM 1585 N N . ARG A 1 220 ? -12.427 -14.577 9.365 1.00 94.88 220 ARG A N 1
ATOM 1586 C CA . ARG A 1 220 ? -11.271 -13.924 9.980 1.00 94.88 220 ARG A CA 1
ATOM 1587 C C . ARG A 1 220 ? -10.942 -12.576 9.355 1.00 94.88 220 ARG A C 1
ATOM 1589 O O . ARG A 1 220 ? -11.156 -12.357 8.170 1.00 94.88 220 ARG A O 1
ATOM 1596 N N . ILE A 1 221 ? -10.366 -11.688 10.160 1.00 95.50 221 ILE A N 1
ATOM 1597 C CA . ILE A 1 221 ? -9.776 -10.422 9.715 1.00 95.50 221 ILE A CA 1
ATOM 1598 C C . ILE A 1 221 ? -8.360 -10.341 10.277 1.00 95.50 221 ILE A C 1
ATOM 1600 O O . ILE A 1 221 ? -8.168 -10.355 11.492 1.00 95.50 221 ILE A O 1
ATOM 1604 N N . ALA A 1 222 ? -7.364 -10.305 9.393 1.00 93.38 222 ALA A N 1
ATOM 1605 C CA . ALA A 1 222 ? -5.939 -10.301 9.722 1.00 93.38 222 ALA A CA 1
ATOM 1606 C C . ALA A 1 222 ? -5.546 -11.408 10.729 1.00 93.38 222 ALA A C 1
ATOM 1608 O O . ALA A 1 222 ? -4.702 -11.216 11.600 1.00 93.38 222 ALA A O 1
ATOM 1609 N N . GLY A 1 223 ? -6.191 -12.576 10.621 1.00 92.56 223 GLY A N 1
ATOM 1610 C CA . GLY A 1 223 ? -5.974 -13.742 11.487 1.00 92.56 223 GLY A CA 1
ATOM 1611 C C . GLY A 1 223 ? -6.852 -13.807 12.746 1.00 92.56 223 GLY A C 1
ATOM 1612 O O . GLY A 1 223 ? -6.976 -14.891 13.323 1.00 92.56 223 GLY A O 1
ATOM 1613 N N . PHE A 1 224 ? -7.506 -12.709 13.131 1.00 94.56 224 PHE A N 1
ATOM 1614 C CA . PHE A 1 224 ? -8.449 -12.649 14.254 1.00 94.56 224 PHE A CA 1
ATOM 1615 C C . PHE A 1 224 ? -9.825 -13.166 13.842 1.00 94.56 224 PHE A C 1
ATOM 1617 O O . PHE A 1 224 ? -10.209 -13.009 12.689 1.00 94.56 224 PHE A O 1
ATOM 1624 N N . VAL A 1 225 ? -10.573 -13.767 14.767 1.00 95.94 225 VAL A N 1
ATOM 1625 C CA . VAL A 1 225 ? -11.917 -14.301 14.490 1.00 95.94 225 VAL A CA 1
ATOM 1626 C C . VAL A 1 225 ? -12.902 -13.139 14.402 1.00 95.94 225 VAL A C 1
ATOM 1628 O O . VAL A 1 225 ? -12.996 -12.343 15.330 1.00 95.94 225 VAL A O 1
ATOM 1631 N N . ALA A 1 226 ? -13.620 -13.020 13.291 1.00 96.81 226 ALA A N 1
ATOM 1632 C CA . ALA A 1 226 ? -14.665 -12.020 13.109 1.00 96.81 226 ALA A CA 1
ATOM 1633 C C . ALA A 1 226 ? -15.855 -12.291 14.044 1.00 96.81 226 ALA A C 1
ATOM 1635 O O . ALA A 1 226 ? -16.336 -13.421 14.123 1.00 96.81 226 ALA A O 1
ATOM 1636 N N . ARG A 1 227 ? -16.357 -11.250 14.720 1.00 96.44 227 ARG A N 1
ATOM 1637 C CA . ARG A 1 227 ? -17.536 -11.324 15.591 1.00 96.44 227 ARG A CA 1
ATOM 1638 C C . ARG A 1 227 ? -18.469 -10.137 15.361 1.00 96.44 227 ARG A C 1
ATOM 1640 O O . ARG A 1 227 ? -18.038 -8.990 15.282 1.00 96.44 227 ARG A O 1
ATOM 1647 N N . GLY A 1 228 ? -19.771 -10.406 15.400 1.00 94.75 228 GLY A N 1
ATOM 1648 C CA . GLY A 1 228 ? -20.805 -9.383 15.276 1.00 94.75 228 GLY A CA 1
ATOM 1649 C C . GLY A 1 228 ? -21.141 -9.079 13.821 1.00 94.75 228 GLY A C 1
ATOM 1650 O O . GLY A 1 228 ? -20.798 -9.839 12.922 1.00 94.75 228 GLY A O 1
ATOM 1651 N N . THR A 1 229 ? -21.881 -7.993 13.607 1.00 96.56 229 THR A N 1
ATOM 1652 C CA . THR A 1 229 ? -22.287 -7.552 12.267 1.00 96.56 229 THR A CA 1
ATOM 1653 C C . THR A 1 229 ? -21.304 -6.494 11.754 1.00 96.56 229 THR A C 1
ATOM 1655 O O . THR A 1 229 ? -21.075 -5.518 12.476 1.00 96.56 229 THR A O 1
ATOM 1658 N N . PRO A 1 230 ? -20.750 -6.640 10.535 1.00 97.94 230 PRO A N 1
ATOM 1659 C CA . PRO A 1 230 ? -19.992 -5.582 9.873 1.00 97.94 230 PRO A CA 1
ATOM 1660 C C . PRO A 1 230 ? -20.791 -4.284 9.769 1.00 97.94 230 PRO A C 1
ATOM 1662 O O . PRO A 1 230 ? -21.962 -4.299 9.394 1.00 97.94 230 PRO A O 1
ATOM 1665 N N . ARG A 1 231 ? -20.149 -3.156 10.074 1.00 98.38 231 ARG A N 1
ATOM 1666 C CA . ARG A 1 231 ? -20.680 -1.813 9.824 1.00 98.38 231 ARG A CA 1
ATOM 1667 C C . ARG A 1 231 ? -19.861 -1.143 8.736 1.00 98.38 231 ARG A C 1
ATOM 1669 O O . ARG A 1 231 ? -18.639 -1.071 8.861 1.00 98.38 231 ARG A O 1
ATOM 1676 N N . ASP A 1 232 ? -20.516 -0.676 7.680 1.00 98.38 232 ASP A N 1
ATOM 1677 C CA . ASP A 1 232 ? -19.855 0.142 6.666 1.00 98.38 232 ASP A CA 1
ATOM 1678 C C . ASP A 1 232 ? -19.373 1.460 7.285 1.00 98.38 232 ASP A C 1
ATOM 1680 O O . ASP A 1 232 ? -20.059 2.066 8.110 1.00 98.38 232 ASP A O 1
ATOM 1684 N N . LEU A 1 233 ? -18.178 1.891 6.890 1.00 98.50 233 LEU A N 1
ATOM 1685 C CA . LEU A 1 233 ? -17.661 3.211 7.220 1.00 98.50 233 LEU A CA 1
ATOM 1686 C C . LEU A 1 233 ? -18.200 4.227 6.212 1.00 98.50 233 LEU A C 1
ATOM 1688 O O . LEU A 1 233 ? -18.059 4.038 5.002 1.00 98.50 233 LEU A O 1
ATOM 1692 N N . ASP A 1 234 ? -18.795 5.308 6.714 1.00 97.81 234 ASP A N 1
ATOM 1693 C CA . ASP A 1 234 ? -19.202 6.441 5.886 1.00 97.81 234 ASP A CA 1
ATOM 1694 C C . ASP A 1 234 ? -17.990 7.235 5.359 1.00 97.81 234 ASP A C 1
ATOM 1696 O O . ASP A 1 234 ? -16.837 6.967 5.704 1.00 97.81 234 ASP A O 1
ATOM 1700 N N . ALA A 1 235 ? -18.238 8.231 4.505 1.00 97.69 235 ALA A N 1
ATOM 1701 C CA . ALA A 1 235 ? -17.172 9.022 3.891 1.00 97.69 235 ALA A CA 1
ATOM 1702 C C . ALA A 1 235 ? -16.251 9.701 4.926 1.00 97.69 235 ALA A C 1
ATOM 1704 O O . ALA A 1 235 ? -15.031 9.677 4.761 1.00 97.69 235 ALA A O 1
ATOM 1705 N N . ALA A 1 236 ? -16.813 10.240 6.014 1.00 97.75 236 ALA A N 1
ATOM 1706 C CA . ALA A 1 236 ? -16.038 10.904 7.059 1.00 97.75 236 ALA A CA 1
ATOM 1707 C C . ALA A 1 236 ? -15.165 9.905 7.839 1.00 97.75 236 ALA A C 1
ATOM 1709 O O . ALA A 1 236 ? -14.005 10.187 8.142 1.00 97.75 236 ALA A O 1
ATOM 1710 N N . ALA A 1 237 ? -15.688 8.712 8.122 1.00 97.94 237 ALA A N 1
ATOM 1711 C CA . ALA A 1 237 ? -14.947 7.626 8.748 1.00 97.94 237 ALA A CA 1
ATOM 1712 C C . ALA A 1 237 ? -13.847 7.066 7.828 1.00 97.94 237 ALA A C 1
ATOM 1714 O O . ALA A 1 237 ? -12.763 6.729 8.308 1.00 97.94 237 ALA A O 1
ATOM 1715 N N . LEU A 1 238 ? -14.078 7.007 6.511 1.00 98.19 238 LEU A N 1
ATOM 1716 C CA . LEU A 1 238 ? -13.045 6.655 5.532 1.00 98.19 238 LEU A CA 1
ATOM 1717 C C . LEU A 1 238 ? -11.926 7.703 5.487 1.00 98.19 238 LEU A C 1
ATOM 1719 O O . LEU A 1 238 ? -10.753 7.330 5.470 1.00 98.19 238 LEU A O 1
ATOM 1723 N N . ASP A 1 239 ? -12.256 8.995 5.522 1.00 97.38 239 ASP A N 1
ATOM 1724 C CA . ASP A 1 239 ? -11.260 10.069 5.608 1.00 97.38 239 ASP A CA 1
ATOM 1725 C C . ASP A 1 239 ? -10.450 9.989 6.905 1.00 97.38 239 ASP A C 1
ATOM 1727 O O . ASP A 1 239 ? -9.218 10.057 6.873 1.00 97.38 239 ASP A O 1
ATOM 1731 N N . ALA A 1 240 ? -11.118 9.746 8.036 1.00 97.12 240 ALA A N 1
ATOM 1732 C CA . ALA A 1 240 ? -10.456 9.530 9.317 1.00 97.12 240 ALA A CA 1
ATOM 1733 C C . ALA A 1 240 ? -9.524 8.308 9.279 1.00 97.12 240 ALA A C 1
ATOM 1735 O O . ALA A 1 240 ? -8.389 8.390 9.746 1.00 97.12 240 ALA A O 1
ATOM 1736 N N . LEU A 1 241 ? -9.951 7.194 8.675 1.00 97.75 241 LEU A N 1
ATOM 1737 C CA . LEU A 1 241 ? -9.117 6.003 8.498 1.00 97.75 241 LEU A CA 1
ATOM 1738 C C . LEU A 1 241 ? -7.866 6.305 7.657 1.00 97.75 241 LEU A C 1
ATOM 1740 O O . LEU A 1 241 ? -6.761 5.932 8.055 1.00 97.75 241 LEU A O 1
ATOM 1744 N N . ARG A 1 242 ? -8.009 7.008 6.524 1.00 97.19 242 ARG A N 1
ATOM 1745 C CA . ARG A 1 242 ? -6.864 7.415 5.685 1.00 97.19 242 ARG A CA 1
ATOM 1746 C C . ARG A 1 242 ? -5.897 8.307 6.462 1.00 97.19 242 ARG A C 1
ATOM 1748 O O . ARG A 1 242 ? -4.688 8.089 6.391 1.00 97.19 242 ARG A O 1
ATOM 1755 N N . ALA A 1 243 ? -6.418 9.274 7.217 1.00 95.81 243 ALA A N 1
ATOM 1756 C CA . ALA A 1 243 ? -5.611 10.167 8.042 1.00 95.81 243 ALA A CA 1
ATOM 1757 C C . ALA A 1 243 ? -4.849 9.400 9.133 1.00 95.81 243 ALA A C 1
ATOM 1759 O O . ALA A 1 243 ? -3.646 9.592 9.282 1.00 95.81 243 ALA A O 1
ATOM 1760 N N . LEU A 1 244 ? -5.508 8.471 9.835 1.00 96.38 244 LEU A N 1
ATOM 1761 C CA . LEU A 1 244 ? -4.875 7.640 10.864 1.00 96.38 244 LEU A CA 1
ATOM 1762 C C . LEU A 1 244 ? -3.773 6.747 10.305 1.00 96.38 244 LEU A C 1
ATOM 1764 O O . LEU A 1 244 ? -2.755 6.554 10.960 1.00 96.38 244 LEU A O 1
ATOM 1768 N N . LEU A 1 245 ? -3.951 6.190 9.108 1.00 95.69 245 LEU A N 1
ATOM 1769 C CA . LEU A 1 245 ? -2.925 5.371 8.462 1.00 95.69 245 LEU A CA 1
ATOM 1770 C C . LEU A 1 245 ? -1.717 6.205 7.998 1.00 95.69 245 LEU A C 1
ATOM 1772 O O . LEU A 1 245 ? -0.598 5.696 7.988 1.00 95.69 245 LEU A O 1
ATOM 1776 N N . ARG A 1 246 ? -1.923 7.482 7.653 1.00 93.94 246 ARG A N 1
ATOM 1777 C CA . ARG A 1 246 ? -0.868 8.401 7.186 1.00 93.94 246 ARG A CA 1
ATOM 1778 C C . ARG A 1 246 ? -0.225 9.250 8.285 1.00 93.94 246 ARG A C 1
ATOM 1780 O O . ARG A 1 246 ? 0.768 9.916 8.006 1.00 93.94 246 ARG A O 1
ATOM 1787 N N . ASP A 1 247 ? -0.754 9.247 9.508 1.00 93.62 247 ASP A N 1
ATOM 1788 C CA . ASP A 1 247 ? -0.202 10.044 10.607 1.00 93.62 247 ASP A CA 1
ATOM 1789 C C . ASP A 1 247 ? 1.161 9.498 11.052 1.00 93.62 247 ASP A C 1
ATOM 1791 O O . ASP A 1 247 ? 1.246 8.566 11.848 1.00 93.62 247 ASP A O 1
ATOM 1795 N N . GLU A 1 248 ? 2.245 10.097 10.561 1.00 89.94 248 GLU A N 1
ATOM 1796 C CA . GLU A 1 248 ? 3.614 9.699 10.904 1.00 89.94 248 GLU A CA 1
ATOM 1797 C C . GLU A 1 248 ? 3.898 9.772 12.410 1.00 89.94 248 GLU A C 1
ATOM 1799 O O . GLU A 1 248 ? 4.672 8.971 12.928 1.00 89.94 248 GLU A O 1
ATOM 1804 N N . LYS A 1 249 ? 3.254 10.703 13.125 1.00 91.19 249 LYS A N 1
ATOM 1805 C CA . LYS A 1 249 ? 3.414 10.882 14.577 1.00 91.19 249 LYS A CA 1
ATOM 1806 C C . LYS A 1 249 ? 2.457 10.003 15.380 1.00 91.19 249 LYS A C 1
ATOM 1808 O O . LYS A 1 249 ? 2.522 10.005 16.606 1.00 91.19 249 LYS A O 1
ATOM 1813 N N . GLY A 1 250 ? 1.569 9.283 14.702 1.00 92.62 250 GLY A N 1
ATOM 1814 C CA . GLY A 1 250 ? 0.620 8.358 15.301 1.00 92.62 250 GLY A CA 1
ATOM 1815 C C . GLY A 1 250 ? 1.202 6.974 15.577 1.00 92.62 250 GLY A C 1
ATOM 1816 O O . GLY A 1 250 ? 0.472 6.130 16.087 1.00 92.62 250 GLY A O 1
ATOM 1817 N N . TYR A 1 251 ? 2.475 6.718 15.248 1.00 93.56 251 TYR A N 1
ATOM 1818 C CA . TYR A 1 251 ? 3.106 5.404 15.388 1.00 93.56 251 TYR A CA 1
ATOM 1819 C C . TYR A 1 251 ? 4.497 5.479 16.003 1.00 93.56 251 TYR A C 1
ATOM 1821 O O . TYR A 1 251 ? 5.249 6.423 15.773 1.00 93.56 251 TYR A O 1
ATOM 1829 N N . ASP A 1 252 ? 4.844 4.420 16.729 1.00 91.75 252 ASP A N 1
ATOM 1830 C CA . ASP A 1 252 ? 6.193 4.165 17.216 1.00 91.75 252 ASP A CA 1
ATOM 1831 C C . ASP A 1 252 ? 6.602 2.743 16.818 1.00 91.75 252 ASP A C 1
ATOM 1833 O O . ASP A 1 252 ? 6.373 1.753 17.518 1.00 91.75 252 ASP A O 1
ATOM 1837 N N . ASP A 1 253 ? 7.210 2.650 15.637 1.00 86.88 253 ASP A N 1
ATOM 1838 C CA . ASP A 1 253 ? 7.671 1.389 15.058 1.00 86.88 253 ASP A CA 1
ATOM 1839 C C . ASP A 1 253 ? 8.913 0.816 15.769 1.00 86.88 253 ASP A C 1
ATOM 1841 O O . ASP A 1 253 ? 9.308 -0.316 15.484 1.00 86.88 253 ASP A O 1
ATOM 1845 N N . ALA A 1 254 ? 9.530 1.558 16.699 1.00 88.06 254 ALA A N 1
ATOM 1846 C CA . ALA A 1 254 ? 10.660 1.076 17.491 1.00 88.06 254 ALA A CA 1
ATOM 1847 C C . ALA A 1 254 ? 10.214 0.275 18.726 1.00 88.06 254 ALA A C 1
ATOM 1849 O O . ALA A 1 254 ? 11.005 -0.486 19.292 1.00 88.06 254 ALA A O 1
ATOM 1850 N N . ILE A 1 255 ? 8.951 0.406 19.146 1.00 87.94 255 ILE A N 1
ATOM 1851 C CA . ILE A 1 255 ? 8.420 -0.346 20.283 1.00 87.94 255 ILE A CA 1
ATOM 1852 C C . ILE A 1 255 ? 8.350 -1.838 19.947 1.00 87.94 255 ILE A C 1
ATOM 1854 O O . ILE A 1 255 ? 7.647 -2.277 19.037 1.00 87.94 255 ILE A O 1
ATOM 1858 N N . ALA A 1 256 ? 8.998 -2.644 20.786 1.00 83.88 256 ALA A N 1
ATOM 1859 C CA . ALA A 1 256 ? 8.828 -4.088 20.841 1.00 83.88 256 ALA A CA 1
ATOM 1860 C C . ALA A 1 256 ? 8.316 -4.477 22.233 1.00 83.88 256 ALA A C 1
ATOM 1862 O O . ALA A 1 256 ? 9.096 -4.671 23.165 1.00 83.88 256 ALA A O 1
ATOM 1863 N N . LYS A 1 257 ? 6.992 -4.587 22.396 1.00 85.75 257 LYS A N 1
ATOM 1864 C CA . LYS A 1 257 ? 6.374 -4.973 23.675 1.00 85.75 257 LYS A CA 1
ATOM 1865 C C . LYS A 1 257 ? 5.609 -6.287 23.577 1.00 85.75 257 LYS A C 1
ATOM 1867 O O . LYS A 1 257 ? 4.969 -6.590 22.572 1.00 85.75 257 LYS A O 1
ATOM 1872 N N . ARG A 1 258 ? 5.657 -7.061 24.664 1.00 84.38 258 ARG A N 1
ATOM 1873 C CA . ARG A 1 258 ? 4.751 -8.190 24.900 1.00 84.38 258 ARG A CA 1
ATOM 1874 C C . ARG A 1 258 ? 3.613 -7.693 25.775 1.00 84.38 258 ARG A C 1
ATOM 1876 O O . ARG A 1 258 ? 3.848 -7.150 26.848 1.00 84.38 258 ARG A O 1
ATOM 1883 N N . CYS A 1 259 ? 2.389 -7.880 25.323 1.00 90.06 259 CYS A N 1
ATOM 1884 C CA . CYS A 1 259 ? 1.191 -7.470 26.037 1.00 90.06 259 CYS A CA 1
ATOM 1885 C C . CYS A 1 259 ? 0.109 -8.517 25.805 1.00 90.06 259 CYS A C 1
ATOM 1887 O O . CYS A 1 259 ? 0.114 -9.235 24.803 1.00 90.06 259 CYS A O 1
ATOM 1889 N N . LYS A 1 260 ? -0.800 -8.631 26.772 1.00 90.81 260 LYS A N 1
ATOM 1890 C CA . LYS A 1 260 ? -1.975 -9.475 26.621 1.00 90.81 260 LYS A CA 1
ATOM 1891 C C . LYS A 1 260 ? -2.983 -8.711 25.775 1.00 90.81 260 LYS A C 1
ATOM 1893 O O . LYS A 1 260 ? -3.523 -7.703 26.225 1.00 90.81 260 LYS A O 1
ATOM 1898 N N . THR A 1 261 ? -3.184 -9.205 24.567 1.00 89.88 261 THR A N 1
ATOM 1899 C CA . THR A 1 261 ? -4.083 -8.650 23.563 1.00 89.88 261 THR A CA 1
ATOM 1900 C C . THR A 1 261 ? -5.524 -8.649 24.082 1.00 89.88 261 THR A C 1
ATOM 1902 O O . THR A 1 261 ? -5.998 -9.672 24.589 1.00 89.88 261 THR A O 1
ATOM 1905 N N . GLN A 1 262 ? -6.208 -7.505 24.032 1.00 89.38 262 GLN A N 1
ATOM 1906 C CA . GLN A 1 262 ? -7.580 -7.322 24.527 1.00 89.38 262 GLN A CA 1
ATOM 1907 C C . GLN A 1 262 ? -8.269 -6.195 23.758 1.00 89.38 262 GLN A C 1
ATOM 1909 O O . GLN A 1 262 ? -7.617 -5.226 23.385 1.00 89.38 262 GLN A O 1
ATOM 1914 N N . THR A 1 263 ? -9.591 -6.305 23.599 1.00 93.50 263 THR A N 1
ATOM 1915 C CA . THR A 1 263 ? -10.430 -5.345 22.868 1.00 93.50 263 THR A CA 1
ATOM 1916 C C . THR A 1 263 ? -9.943 -5.127 21.434 1.00 93.50 263 THR A C 1
ATOM 1918 O O . THR A 1 263 ? -9.108 -4.263 21.166 1.00 93.50 263 THR A O 1
ATOM 1921 N N . HIS A 1 264 ? -10.495 -5.897 20.497 1.00 95.19 264 HIS A N 1
ATOM 1922 C CA . HIS A 1 264 ? -10.081 -5.844 19.098 1.00 95.19 264 HIS A CA 1
ATOM 1923 C C . HIS A 1 264 ? -11.225 -5.438 18.185 1.00 95.19 264 HIS A C 1
ATOM 1925 O O . HIS A 1 264 ? -12.383 -5.835 18.373 1.00 95.19 264 HIS A O 1
ATOM 1931 N N . VAL A 1 265 ? -10.862 -4.687 17.155 1.00 97.75 265 VAL A N 1
ATOM 1932 C CA . VAL A 1 265 ? -11.702 -4.478 15.981 1.00 97.75 265 VAL A CA 1
ATOM 1933 C C . VAL A 1 265 ? -10.959 -4.938 14.740 1.00 97.75 265 VAL A C 1
ATOM 1935 O O . VAL A 1 265 ? -9.731 -4.882 14.671 1.00 97.75 265 VAL A O 1
ATOM 1938 N N . GLY A 1 266 ? -11.716 -5.412 13.762 1.00 97.81 266 GLY A N 1
ATOM 1939 C CA . GLY A 1 266 ? -11.235 -5.760 12.439 1.00 97.81 266 GLY A CA 1
ATOM 1940 C C . GLY A 1 266 ? -11.877 -4.857 11.397 1.00 97.81 266 GLY A C 1
ATOM 1941 O O . GLY A 1 266 ? -13.074 -4.585 11.468 1.00 97.81 266 GLY A O 1
ATOM 1942 N N . LEU A 1 267 ? -11.084 -4.431 10.422 1.00 98.44 267 LEU A N 1
ATOM 1943 C CA . LEU A 1 267 ? -11.511 -3.731 9.230 1.00 98.44 267 LEU A CA 1
ATOM 1944 C C . LEU A 1 267 ? -11.242 -4.597 7.997 1.00 98.44 267 LEU A C 1
ATOM 1946 O O . LEU A 1 267 ? -10.149 -5.144 7.849 1.00 98.44 267 LEU A O 1
ATOM 1950 N N . ARG A 1 268 ? -12.216 -4.671 7.090 1.00 97.75 268 ARG A N 1
ATOM 1951 C CA . ARG A 1 268 ? -11.991 -5.061 5.690 1.00 97.75 268 ARG A CA 1
ATOM 1952 C C . ARG A 1 268 ? -11.998 -3.785 4.872 1.00 97.75 268 ARG A C 1
ATOM 1954 O O . ARG A 1 268 ? -12.983 -3.053 4.917 1.00 97.75 268 ARG A O 1
ATOM 1961 N N . VAL A 1 269 ? -10.904 -3.493 4.187 1.00 97.56 269 VAL A N 1
ATOM 1962 C CA . VAL A 1 269 ? -10.685 -2.244 3.459 1.00 97.56 269 VAL A CA 1
ATOM 1963 C C . VAL A 1 269 ? -10.546 -2.582 1.984 1.00 97.56 269 VAL A C 1
ATOM 1965 O O . VAL A 1 269 ? -9.670 -3.351 1.606 1.00 97.56 269 VAL A O 1
ATOM 1968 N N . PHE A 1 270 ? -11.408 -1.998 1.163 1.00 96.38 270 PHE A N 1
ATOM 1969 C CA . PHE A 1 270 ? -11.424 -2.179 -0.282 1.00 96.38 270 PHE A CA 1
ATOM 1970 C C . PHE A 1 270 ? -10.786 -0.959 -0.929 1.00 96.38 270 PHE A C 1
ATOM 1972 O O . PHE A 1 270 ? -11.195 0.175 -0.649 1.00 96.38 270 PHE A O 1
ATOM 1979 N N . ARG A 1 271 ? -9.781 -1.171 -1.775 1.00 94.88 271 ARG A N 1
ATOM 1980 C CA . ARG A 1 271 ? -9.014 -0.092 -2.402 1.00 94.88 271 ARG A CA 1
ATOM 1981 C C . ARG A 1 271 ? -8.937 -0.317 -3.895 1.00 94.88 271 ARG A C 1
ATOM 1983 O O . ARG A 1 271 ? -9.037 -1.441 -4.364 1.00 94.88 271 ARG A O 1
ATOM 1990 N N . VAL A 1 272 ? -8.755 0.758 -4.643 1.00 93.50 272 VAL A N 1
ATOM 1991 C CA . VAL A 1 272 ? -8.571 0.681 -6.093 1.00 93.50 272 VAL A CA 1
ATOM 1992 C C . VAL A 1 272 ? -7.111 0.998 -6.398 1.00 93.50 272 VAL A C 1
ATOM 1994 O O . VAL A 1 2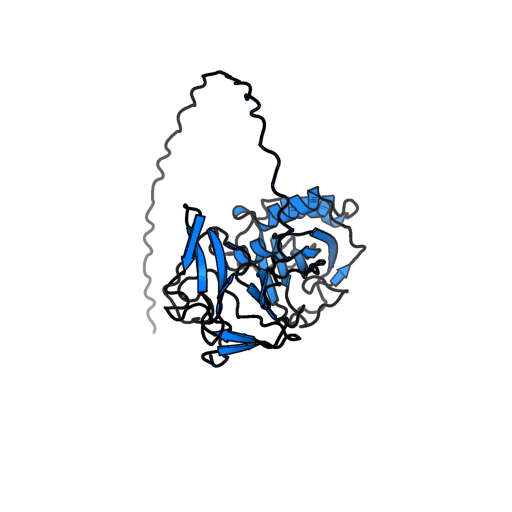72 ? -6.728 2.166 -6.285 1.00 93.50 272 VAL A O 1
ATOM 1997 N N . PRO A 1 273 ? -6.286 -0.008 -6.750 1.00 92.25 273 PRO A N 1
ATOM 1998 C CA . PRO A 1 273 ? -4.911 0.229 -7.161 1.00 92.25 273 PRO A CA 1
ATOM 1999 C C . PRO A 1 273 ? -4.849 1.200 -8.339 1.00 92.25 273 PRO A C 1
ATOM 2001 O O . PRO A 1 273 ? -5.667 1.141 -9.259 1.00 92.25 273 PRO A O 1
ATOM 2004 N N . ASP A 1 274 ? -3.851 2.076 -8.328 1.00 93.50 274 ASP A N 1
ATOM 2005 C CA . ASP A 1 274 ? -3.491 2.830 -9.521 1.00 93.50 274 ASP A CA 1
ATOM 2006 C C . ASP A 1 274 ? -2.996 1.864 -10.596 1.00 93.50 274 ASP A C 1
ATOM 2008 O O . ASP A 1 274 ? -2.161 1.011 -10.300 1.00 93.50 274 ASP A O 1
ATOM 2012 N N . THR A 1 275 ? -3.490 1.993 -11.828 1.00 94.69 275 THR A N 1
ATOM 2013 C CA . THR A 1 275 ? -3.120 1.113 -12.944 1.00 94.69 275 THR A CA 1
ATOM 2014 C C . THR A 1 275 ? -3.027 1.877 -14.260 1.00 94.69 275 THR A C 1
ATOM 2016 O O . THR A 1 275 ? -3.746 2.856 -14.462 1.00 94.69 275 THR A O 1
ATOM 2019 N N . THR A 1 276 ? -2.139 1.440 -15.157 1.00 94.81 276 THR A N 1
ATOM 2020 C CA . THR A 1 276 ? -2.102 1.910 -16.554 1.00 94.81 276 THR A CA 1
ATOM 2021 C C . THR A 1 276 ? -3.072 1.157 -17.459 1.00 94.81 276 THR A C 1
ATOM 2023 O O . THR A 1 276 ? -3.229 1.535 -18.619 1.00 94.81 276 THR A O 1
ATOM 2026 N N . ALA A 1 277 ? -3.717 0.094 -16.967 1.00 90.50 277 ALA A N 1
ATOM 2027 C CA . ALA A 1 277 ? -4.647 -0.683 -17.771 1.00 90.50 277 ALA A CA 1
ATOM 2028 C C . ALA A 1 277 ? -5.828 0.188 -18.226 1.00 90.50 277 ALA A C 1
ATOM 2030 O O . ALA A 1 277 ? -6.511 0.802 -17.407 1.00 90.50 277 ALA A O 1
ATOM 2031 N N . ALA A 1 278 ? -6.127 0.174 -19.524 1.00 81.38 278 ALA A N 1
ATOM 2032 C CA . ALA A 1 278 ? -7.341 0.773 -20.072 1.00 81.38 278 ALA A CA 1
ATOM 2033 C C . ALA A 1 278 ? -8.547 -0.158 -19.844 1.00 81.38 278 ALA A C 1
ATOM 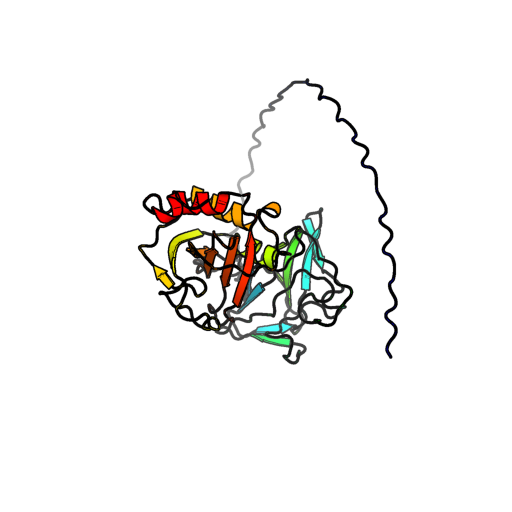2035 O O . ALA A 1 278 ? -9.144 -0.662 -20.794 1.00 81.38 278 ALA A O 1
ATOM 2036 N N . ARG A 1 279 ? -8.863 -0.467 -18.582 1.00 78.62 279 ARG A N 1
ATOM 2037 C CA . ARG A 1 279 ? -10.038 -1.269 -18.218 1.00 78.62 279 ARG A CA 1
ATOM 2038 C C . ARG A 1 279 ? -11.135 -0.357 -17.687 1.00 78.62 279 ARG A C 1
ATOM 2040 O O . ARG A 1 279 ? -10.869 0.544 -16.899 1.00 78.62 279 ARG A O 1
ATOM 2047 N N . GLU A 1 280 ? -12.361 -0.615 -18.129 1.00 68.44 280 GLU A N 1
ATOM 2048 C CA . GLU A 1 280 ? -13.553 0.132 -17.711 1.00 68.44 280 GLU A CA 1
ATOM 2049 C C . GLU A 1 280 ? -13.895 -0.121 -16.231 1.00 68.44 280 GLU A C 1
ATOM 2051 O O . GLU A 1 280 ? -14.442 0.750 -15.561 1.00 68.44 280 GLU A O 1
ATOM 2056 N N . GLU A 1 281 ? -13.483 -1.274 -15.689 1.00 79.25 281 GLU A N 1
ATOM 2057 C CA . GLU A 1 281 ? -13.703 -1.648 -14.294 1.00 79.25 281 GLU A CA 1
ATOM 2058 C C . GLU A 1 281 ? -12.393 -2.102 -13.627 1.00 79.25 281 GLU A C 1
ATOM 2060 O O . GLU A 1 281 ? -11.863 -3.186 -13.893 1.00 79.25 281 GLU A O 1
ATOM 2065 N N . THR A 1 282 ? -11.849 -1.265 -12.741 1.00 81.31 282 THR A N 1
ATOM 2066 C CA . THR A 1 282 ? -10.738 -1.664 -11.868 1.00 81.31 282 THR A CA 1
ATOM 2067 C C . THR A 1 282 ? -11.300 -2.421 -10.675 1.00 81.31 282 THR A C 1
ATOM 2069 O O . THR A 1 282 ? -11.960 -1.838 -9.816 1.00 81.31 282 THR A O 1
ATOM 2072 N N . ILE A 1 283 ? -11.003 -3.719 -10.602 1.00 85.00 283 ILE A N 1
ATOM 2073 C CA . ILE A 1 283 ? -11.425 -4.575 -9.491 1.00 85.00 283 ILE A CA 1
ATOM 2074 C C . ILE A 1 283 ? -10.749 -4.083 -8.202 1.00 85.00 283 ILE A C 1
ATOM 2076 O O . ILE A 1 283 ? -9.511 -4.063 -8.151 1.00 85.00 283 ILE A O 1
ATOM 2080 N N . PRO A 1 284 ? -11.516 -3.706 -7.160 1.00 90.25 284 PRO A N 1
ATOM 2081 C CA . PRO A 1 284 ? -10.933 -3.341 -5.882 1.00 90.25 284 PRO A CA 1
ATOM 2082 C C . PRO A 1 284 ? -10.149 -4.510 -5.285 1.00 90.25 284 PRO A C 1
ATOM 2084 O O . PRO A 1 284 ? -10.609 -5.651 -5.327 1.00 90.25 284 PRO A O 1
ATOM 2087 N N . ASP A 1 285 ? -8.983 -4.227 -4.715 1.00 91.25 285 ASP A N 1
ATOM 2088 C CA . ASP A 1 285 ? -8.304 -5.174 -3.839 1.00 91.25 285 ASP A CA 1
ATOM 2089 C C . ASP A 1 285 ? -8.860 -5.065 -2.419 1.00 91.25 285 ASP A C 1
ATOM 2091 O O . ASP A 1 285 ? -9.407 -4.031 -2.023 1.00 91.25 285 ASP A O 1
ATOM 2095 N N . GLU A 1 286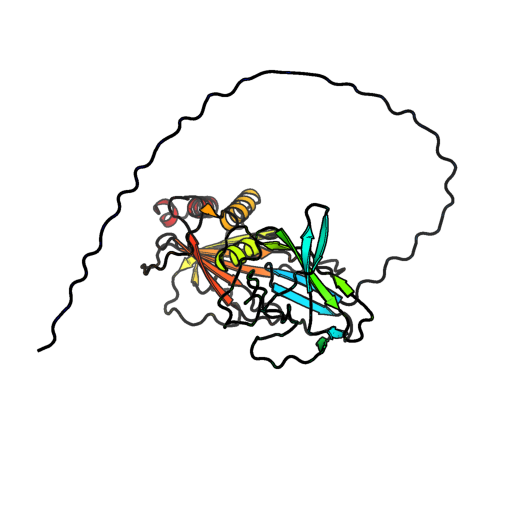 ? -8.760 -6.146 -1.653 1.00 93.75 286 GLU A N 1
ATOM 2096 C CA . GLU A 1 286 ? -9.160 -6.142 -0.251 1.00 93.75 286 GLU A CA 1
ATOM 2097 C C . GLU A 1 286 ? -7.946 -6.370 0.654 1.00 93.75 286 GLU A C 1
ATOM 2099 O O . GLU A 1 286 ? -7.201 -7.350 0.554 1.00 93.75 286 GLU A O 1
ATOM 2104 N N . VAL A 1 287 ? -7.785 -5.476 1.621 1.00 95.00 287 VAL A N 1
ATOM 2105 C CA . VAL A 1 287 ? -6.808 -5.595 2.699 1.00 95.00 287 VAL A CA 1
ATOM 2106 C C . VAL A 1 287 ? -7.528 -5.661 4.033 1.00 95.00 287 VAL A C 1
ATOM 2108 O O . VAL A 1 287 ? -8.592 -5.078 4.234 1.00 95.00 287 VAL A O 1
ATOM 2111 N N . GLU A 1 288 ? -6.954 -6.399 4.968 1.00 96.38 288 GLU A N 1
ATOM 2112 C CA . GLU A 1 288 ? -7.537 -6.601 6.287 1.00 96.38 288 GLU A CA 1
ATOM 2113 C C . GLU A 1 288 ? -6.672 -5.923 7.335 1.00 96.38 288 GLU A C 1
ATOM 2115 O O . GLU A 1 288 ? -5.453 -6.081 7.340 1.00 96.38 288 GLU A O 1
ATOM 2120 N N . ILE A 1 289 ? -7.300 -5.193 8.248 1.00 97.12 289 ILE A N 1
ATOM 2121 C CA . ILE A 1 289 ? -6.617 -4.527 9.353 1.00 97.12 289 ILE A CA 1
ATOM 2122 C C . ILE A 1 289 ? -7.243 -5.016 10.652 1.00 97.12 289 ILE A C 1
ATOM 2124 O O . ILE A 1 289 ? -8.458 -5.001 10.785 1.00 97.12 289 ILE A O 1
ATOM 2128 N N . ALA A 1 290 ? -6.446 -5.430 11.627 1.00 96.81 290 ALA A N 1
ATOM 2129 C CA . ALA A 1 290 ? -6.911 -5.641 12.991 1.00 96.81 290 ALA A CA 1
ATOM 2130 C C . ALA A 1 290 ? -6.210 -4.662 13.928 1.00 96.81 290 ALA A C 1
ATOM 2132 O O . ALA A 1 290 ? -4.997 -4.469 13.846 1.00 96.81 290 ALA A O 1
ATOM 2133 N N . VAL A 1 291 ? -6.981 -4.049 14.818 1.00 96.88 291 VAL A N 1
ATOM 2134 C CA . VAL A 1 291 ? -6.501 -3.066 15.788 1.00 96.88 291 VAL A CA 1
ATOM 2135 C C . VAL A 1 291 ? -6.734 -3.623 17.182 1.00 96.88 291 VAL A C 1
ATOM 2137 O O . VAL A 1 291 ? -7.859 -3.963 17.543 1.00 96.88 291 VAL A O 1
ATOM 2140 N N . ASP A 1 292 ? -5.659 -3.716 17.953 1.00 95.44 292 ASP A N 1
ATOM 2141 C CA . ASP A 1 292 ? -5.665 -4.054 19.370 1.00 95.44 292 ASP A CA 1
ATOM 2142 C C . ASP A 1 292 ? -5.452 -2.777 20.184 1.00 95.44 292 ASP A C 1
ATOM 2144 O O . ASP A 1 292 ? -4.367 -2.185 20.150 1.00 95.44 292 ASP A O 1
ATOM 2148 N N . PHE A 1 293 ? -6.476 -2.352 20.922 1.00 94.88 293 PHE A N 1
ATOM 2149 C CA . PHE A 1 293 ? -6.412 -1.122 21.712 1.00 94.88 293 PHE A CA 1
ATOM 2150 C C . PHE A 1 293 ? -5.566 -1.271 22.976 1.00 94.88 293 PHE A C 1
ATOM 2152 O O . PHE A 1 293 ? -4.903 -0.320 23.387 1.00 94.88 293 PHE A O 1
ATOM 2159 N N . ARG A 1 294 ? -5.515 -2.466 23.576 1.00 92.88 294 ARG A N 1
ATOM 2160 C CA . ARG A 1 294 ? -4.733 -2.704 24.796 1.00 92.88 294 ARG A CA 1
ATOM 2161 C C . ARG A 1 294 ? -3.239 -2.732 24.504 1.00 92.88 294 ARG A C 1
ATOM 2163 O O . ARG A 1 294 ? -2.435 -2.167 25.245 1.00 92.88 294 ARG A O 1
ATOM 2170 N N . CYS A 1 295 ? -2.869 -3.412 23.429 1.00 93.50 295 CYS A N 1
ATOM 2171 C CA . CYS A 1 295 ? -1.503 -3.497 22.945 1.00 93.50 295 CYS A CA 1
ATOM 2172 C C . CYS A 1 295 ? -1.109 -2.323 22.057 1.00 93.50 295 CYS A C 1
ATOM 2174 O O . CYS A 1 295 ? 0.068 -2.202 21.737 1.00 93.50 295 CYS A O 1
ATOM 2176 N N . GLN A 1 296 ? -2.045 -1.459 21.673 1.00 94.00 296 GLN A N 1
ATOM 2177 C CA . GLN A 1 296 ? -1.813 -0.357 20.738 1.00 94.00 296 GLN A CA 1
ATOM 2178 C C . GLN A 1 296 ? -1.116 -0.850 19.471 1.00 94.00 296 GLN A C 1
ATOM 2180 O O . GLN A 1 296 ? -0.070 -0.345 19.066 1.00 94.00 296 GLN A O 1
ATOM 2185 N N . LYS A 1 297 ? -1.636 -1.945 18.921 1.00 94.31 297 LYS A N 1
ATOM 2186 C CA . LYS A 1 297 ? -1.005 -2.669 17.827 1.00 94.31 297 LYS A CA 1
ATOM 2187 C C . LYS A 1 297 ? -1.961 -2.764 16.656 1.00 94.31 297 LYS A C 1
ATOM 2189 O O . LYS A 1 297 ? -3.125 -3.112 16.826 1.00 94.31 297 LYS A O 1
ATOM 2194 N N . LEU A 1 298 ? -1.448 -2.467 15.475 1.00 95.62 298 LEU A N 1
ATOM 2195 C CA . LEU A 1 298 ? -2.137 -2.636 14.211 1.00 95.62 298 LEU A CA 1
ATOM 2196 C C . LEU A 1 298 ? -1.494 -3.805 13.474 1.00 95.62 298 LEU A C 1
ATOM 2198 O O . LEU A 1 298 ? -0.276 -3.853 13.306 1.00 95.62 298 LEU A O 1
ATOM 2202 N N . PHE A 1 299 ? -2.323 -4.743 13.038 1.00 94.88 299 PHE A N 1
ATOM 2203 C CA . PHE A 1 299 ? -1.958 -5.846 12.161 1.00 94.88 299 PHE A CA 1
ATOM 2204 C C . PHE A 1 299 ? -2.594 -5.588 10.804 1.00 94.88 299 PHE A C 1
ATOM 2206 O O . PHE A 1 299 ? -3.795 -5.356 10.737 1.00 94.88 299 PHE A O 1
ATOM 2213 N N . ALA A 1 300 ? -1.817 -5.640 9.733 1.00 95.12 300 ALA A N 1
ATOM 2214 C CA . ALA A 1 300 ? -2.314 -5.495 8.376 1.00 95.12 300 ALA A CA 1
ATOM 2215 C C . ALA A 1 300 ? -1.998 -6.754 7.579 1.00 95.12 300 ALA A C 1
ATOM 2217 O O . ALA A 1 300 ? -0.834 -7.135 7.476 1.00 95.12 300 ALA A O 1
ATOM 2218 N N . ALA A 1 301 ? -3.021 -7.386 7.016 1.00 93.81 301 ALA A N 1
ATOM 2219 C CA . ALA A 1 301 ? -2.893 -8.528 6.130 1.00 93.81 301 ALA A CA 1
ATOM 2220 C C . ALA A 1 301 ? -3.292 -8.133 4.706 1.00 93.81 301 ALA A C 1
ATOM 2222 O O . ALA A 1 301 ? -4.392 -7.632 4.474 1.00 93.81 301 ALA A O 1
ATOM 2223 N N . PHE A 1 302 ? -2.403 -8.376 3.752 1.00 91.62 302 PHE A N 1
ATOM 2224 C CA . PHE A 1 302 ? -2.594 -8.041 2.341 1.00 91.62 302 PHE A CA 1
ATOM 2225 C C . PHE A 1 302 ? -1.889 -9.076 1.457 1.00 91.62 302 PHE A C 1
ATOM 2227 O O . PHE A 1 302 ? -1.074 -9.864 1.940 1.00 91.62 302 PHE A O 1
ATOM 2234 N N . GLY A 1 303 ? -2.219 -9.095 0.166 1.00 86.69 303 GLY A N 1
ATOM 2235 C CA . GLY A 1 303 ? -1.824 -10.182 -0.735 1.00 86.69 303 GLY A CA 1
ATOM 2236 C C . GLY A 1 303 ? -2.701 -11.429 -0.566 1.00 86.69 303 GLY A C 1
ATOM 2237 O O . GLY A 1 303 ? -3.754 -11.382 0.078 1.00 86.69 303 GLY A O 1
ATOM 2238 N N . GLY A 1 304 ? -2.301 -12.546 -1.175 1.00 80.06 304 GLY A N 1
ATOM 2239 C CA . GLY A 1 304 ? -3.137 -13.746 -1.350 1.00 80.06 304 GLY A CA 1
ATOM 2240 C C . GLY A 1 304 ? -4.090 -13.634 -2.543 1.00 80.06 304 GLY A C 1
ATOM 2241 O O . GLY A 1 304 ? -4.374 -14.619 -3.220 1.00 80.06 304 GLY A O 1
ATOM 2242 N N . GLU A 1 305 ? -4.556 -12.421 -2.831 1.00 70.62 305 GLU A N 1
ATOM 2243 C CA . GLU A 1 305 ? -5.263 -12.097 -4.065 1.00 70.62 305 GLU A CA 1
ATOM 2244 C C . GLU A 1 305 ? -4.293 -12.039 -5.249 1.00 70.62 305 GLU A C 1
ATOM 2246 O O . GLU A 1 305 ? -3.104 -11.753 -5.084 1.00 70.62 305 GLU A O 1
ATOM 2251 N N . ARG A 1 306 ? -4.812 -12.323 -6.450 1.00 75.00 306 ARG A N 1
ATOM 2252 C CA . ARG A 1 306 ? -4.070 -12.259 -7.724 1.00 75.00 306 ARG A CA 1
ATOM 2253 C C . ARG A 1 306 ? -2.812 -13.142 -7.777 1.00 75.00 306 ARG A C 1
ATOM 2255 O O . ARG A 1 306 ? -1.929 -12.934 -8.588 1.00 75.00 306 ARG A O 1
ATOM 2262 N N . GLY A 1 307 ? -2.740 -14.1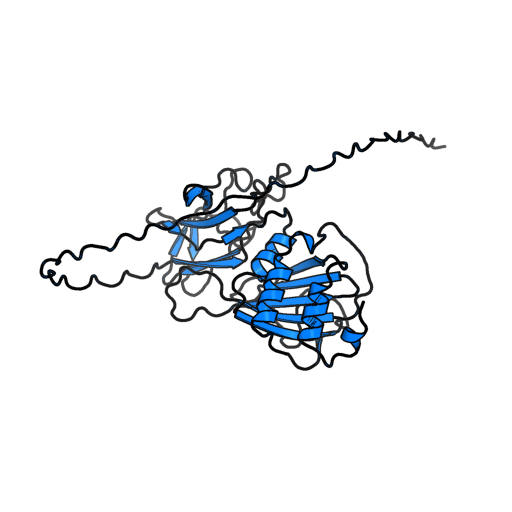74 -6.930 1.00 70.62 307 GLY A N 1
ATOM 2263 C CA . GLY A 1 307 ? -1.633 -15.138 -6.918 1.00 70.62 307 GLY A CA 1
ATOM 2264 C C . GLY A 1 307 ? -0.397 -14.697 -6.126 1.00 70.62 307 GLY A C 1
ATOM 2265 O O . GLY A 1 307 ? 0.587 -15.436 -6.092 1.00 70.62 307 GLY A O 1
ATOM 2266 N N . GLY A 1 308 ? -0.435 -13.536 -5.462 1.00 75.12 308 GLY A N 1
ATOM 2267 C CA . GLY A 1 308 ? 0.631 -13.091 -4.562 1.00 75.12 308 GLY A CA 1
ATOM 2268 C C . GLY A 1 308 ? 0.599 -13.791 -3.198 1.00 75.12 308 GLY A C 1
ATOM 2269 O O . GLY A 1 308 ? -0.449 -14.236 -2.736 1.00 75.12 308 GLY A O 1
ATOM 2270 N N . GLU A 1 309 ? 1.737 -13.843 -2.501 1.00 83.69 309 GLU A N 1
ATOM 2271 C CA . GLU A 1 309 ? 1.786 -14.331 -1.116 1.00 83.69 309 GLU A CA 1
ATOM 2272 C C . GLU A 1 309 ? 1.000 -13.402 -0.179 1.00 83.69 309 GLU A C 1
ATOM 2274 O O . GLU A 1 309 ? 1.068 -12.173 -0.280 1.00 83.69 309 GLU A O 1
ATOM 2279 N N . ARG A 1 310 ? 0.264 -13.995 0.763 1.00 87.75 310 ARG A N 1
ATOM 2280 C CA . ARG A 1 310 ? -0.430 -13.257 1.815 1.00 87.75 310 ARG A CA 1
ATOM 2281 C C . ARG A 1 310 ? 0.520 -12.959 2.970 1.00 87.75 310 ARG A C 1
ATOM 2283 O O . ARG A 1 310 ? 0.958 -13.862 3.675 1.00 87.75 310 ARG A O 1
ATOM 2290 N N . VAL A 1 311 ? 0.788 -11.678 3.198 1.00 89.50 311 VAL A N 1
ATOM 2291 C CA . VAL A 1 311 ? 1.741 -11.196 4.205 1.00 89.50 311 VAL A CA 1
ATOM 2292 C C . VAL A 1 311 ? 0.986 -10.505 5.334 1.00 89.50 311 VAL A C 1
ATOM 2294 O O . VAL A 1 311 ? -0.002 -9.812 5.091 1.00 89.50 311 VAL A O 1
ATOM 2297 N N . VAL A 1 312 ? 1.462 -10.673 6.573 1.00 91.56 312 VAL A N 1
ATOM 2298 C CA . VAL A 1 312 ? 0.983 -9.904 7.729 1.00 91.56 312 VAL A CA 1
ATOM 2299 C C . VAL A 1 312 ? 2.089 -9.003 8.237 1.00 91.56 312 VAL A C 1
ATOM 2301 O O . VAL A 1 312 ? 3.157 -9.464 8.629 1.00 91.56 312 VAL A O 1
ATOM 2304 N N . HIS A 1 313 ? 1.798 -7.712 8.258 1.00 92.19 313 HIS A N 1
ATOM 2305 C CA . HIS A 1 313 ? 2.644 -6.692 8.838 1.00 92.19 313 HIS A CA 1
ATOM 2306 C C . HIS A 1 313 ? 2.073 -6.245 10.186 1.00 92.19 313 HIS A C 1
ATOM 2308 O O . HIS A 1 313 ? 0.856 -6.243 10.376 1.00 92.19 313 HIS A O 1
ATOM 2314 N N . ALA A 1 314 ? 2.932 -5.857 11.127 1.00 92.94 314 ALA A N 1
ATOM 2315 C CA . ALA A 1 314 ? 2.492 -5.370 12.424 1.00 92.94 314 ALA A CA 1
ATOM 2316 C C . ALA A 1 314 ? 3.272 -4.134 12.871 1.00 92.94 314 ALA A C 1
ATOM 2318 O O . ALA A 1 314 ? 4.491 -4.087 12.750 1.00 92.94 314 ALA A O 1
ATOM 2319 N N . THR A 1 315 ? 2.561 -3.168 13.443 1.00 93.81 315 THR A N 1
ATOM 2320 C CA . THR A 1 315 ? 3.091 -1.872 13.885 1.00 93.81 315 THR A CA 1
ATOM 2321 C C . THR A 1 315 ? 2.413 -1.430 15.179 1.00 93.81 315 THR A C 1
ATOM 2323 O O . THR A 1 315 ? 1.312 -1.893 15.483 1.00 93.81 315 THR A O 1
ATOM 2326 N N . HIS A 1 316 ? 3.065 -0.563 15.955 1.00 93.88 316 HIS A N 1
ATOM 2327 C CA . HIS A 1 316 ? 2.494 0.009 17.170 1.00 93.88 316 HIS A CA 1
ATOM 2328 C C . HIS A 1 316 ? 2.084 1.459 16.936 1.00 93.88 316 HIS A C 1
ATOM 2330 O O . HIS A 1 316 ? 2.867 2.255 16.420 1.00 93.88 316 HIS A O 1
ATOM 2336 N N . PHE A 1 317 ? 0.857 1.793 17.326 1.00 92.50 317 PHE A N 1
ATOM 2337 C CA . PHE A 1 317 ? 0.364 3.165 17.304 1.00 92.50 317 PHE A CA 1
ATOM 2338 C C . PHE A 1 317 ? 0.520 3.826 18.679 1.00 92.50 317 PHE A C 1
ATOM 2340 O O . PHE A 1 317 ? 0.571 3.148 19.705 1.00 92.50 317 PHE A O 1
ATOM 2347 N N . ASP A 1 318 ? 0.611 5.151 18.703 1.00 88.00 318 ASP A N 1
ATOM 2348 C CA . ASP A 1 318 ? 0.703 5.936 19.930 1.00 88.00 318 ASP A CA 1
ATOM 2349 C C . ASP A 1 318 ? -0.677 5.996 20.621 1.00 88.00 318 ASP A C 1
ATOM 2351 O O . ASP A 1 318 ? -1.627 6.537 20.048 1.00 88.00 318 ASP A O 1
ATOM 2355 N N . PRO A 1 319 ? -0.828 5.475 21.854 1.00 75.94 319 PRO A N 1
ATOM 2356 C CA . PRO A 1 319 ? -2.093 5.523 22.594 1.00 75.94 319 PRO A CA 1
ATOM 2357 C C . PRO A 1 319 ? -2.572 6.921 22.944 1.00 75.94 319 PRO A C 1
ATOM 2359 O O . PRO A 1 319 ? -3.767 7.110 23.159 1.00 75.94 319 PRO A O 1
ATOM 2362 N N . SER A 1 320 ? -1.667 7.899 23.039 1.00 70.25 320 SER A N 1
ATOM 2363 C CA . SER A 1 320 ? -2.054 9.285 23.310 1.00 70.25 320 SER A CA 1
ATOM 2364 C C . SER A 1 320 ? -2.938 9.846 22.189 1.00 70.25 320 SER A C 1
ATOM 2366 O O . SER A 1 320 ? -3.657 10.831 22.373 1.00 70.25 320 SER A O 1
ATOM 2368 N N . ARG A 1 321 ? -2.942 9.180 21.029 1.00 69.56 321 ARG A N 1
ATOM 2369 C CA . ARG A 1 321 ? -3.800 9.469 19.889 1.00 69.56 321 ARG A CA 1
ATOM 2370 C C . ARG A 1 321 ? -5.067 8.622 19.980 1.00 69.56 321 ARG A C 1
ATOM 2372 O O . ARG A 1 321 ? -5.145 7.508 19.471 1.00 69.56 321 ARG A O 1
ATOM 2379 N N . ALA A 1 322 ? -6.117 9.210 20.549 1.00 86.50 322 ALA A N 1
ATOM 2380 C CA . ALA A 1 322 ? -7.446 8.598 20.653 1.00 86.50 322 ALA A CA 1
ATOM 2381 C C . ALA A 1 322 ? -8.112 8.268 19.297 1.00 86.50 322 ALA A C 1
ATOM 2383 O O . ALA A 1 322 ? -9.197 7.697 19.273 1.00 86.50 322 ALA A O 1
ATOM 2384 N N . GLY A 1 323 ? -7.499 8.616 18.162 1.00 94.81 323 GLY A N 1
ATOM 2385 C CA . GLY A 1 323 ? -8.130 8.571 16.846 1.00 94.81 323 GLY A CA 1
ATOM 2386 C C . GLY A 1 323 ? -8.638 7.188 16.420 1.00 94.81 323 GLY A C 1
ATOM 2387 O O . GLY A 1 323 ? -9.778 7.087 15.971 1.00 94.81 323 GLY A O 1
ATOM 2388 N N . TRP A 1 324 ? -7.868 6.114 16.636 1.00 95.62 324 TRP A N 1
ATOM 2389 C CA . TRP A 1 324 ? -8.325 4.749 16.327 1.00 95.62 324 TRP A CA 1
ATOM 2390 C C . TRP A 1 324 ? -9.534 4.330 17.169 1.00 95.62 324 TRP A C 1
ATOM 2392 O O . TRP A 1 324 ? -10.476 3.727 16.654 1.00 95.62 324 TRP A O 1
ATOM 2402 N N . LEU A 1 325 ? -9.526 4.660 18.464 1.00 96.06 325 LEU A N 1
ATOM 2403 C CA . LEU A 1 325 ? -10.632 4.341 19.364 1.00 96.06 325 LEU A CA 1
ATOM 2404 C C . LEU A 1 325 ? -11.869 5.189 19.040 1.00 96.06 325 LEU A C 1
ATOM 2406 O O . LEU A 1 325 ? -12.984 4.673 19.061 1.00 96.06 325 LEU A O 1
ATOM 2410 N N . SER A 1 326 ? -11.677 6.463 18.691 1.00 96.69 326 SER A N 1
ATOM 2411 C CA . SER A 1 326 ? -12.743 7.356 18.232 1.00 96.69 326 SER A CA 1
ATOM 2412 C C . SER A 1 326 ? -13.404 6.837 16.956 1.00 96.69 326 SER A C 1
ATOM 2414 O O . SER A 1 326 ? -14.629 6.765 16.909 1.00 96.69 326 SER A O 1
ATOM 2416 N N . LEU A 1 327 ? -12.618 6.401 15.963 1.00 97.44 327 LEU A N 1
ATOM 2417 C CA . LEU A 1 327 ? -13.138 5.779 14.742 1.00 97.44 327 LEU A CA 1
ATOM 2418 C C . LEU A 1 327 ? -13.973 4.531 15.066 1.00 97.44 327 LEU A C 1
ATOM 2420 O O . LEU A 1 327 ? -15.097 4.392 14.590 1.00 97.44 327 LEU A O 1
ATOM 2424 N N . ALA A 1 328 ? -13.449 3.641 15.913 1.00 97.38 328 ALA A N 1
ATOM 2425 C CA . ALA A 1 328 ? -14.143 2.412 16.284 1.00 97.38 328 ALA A CA 1
ATOM 2426 C C . ALA A 1 328 ? -15.450 2.670 17.050 1.00 97.38 328 ALA A C 1
ATOM 2428 O O . ALA A 1 328 ? -16.451 2.017 16.772 1.00 97.38 328 ALA A O 1
ATOM 2429 N N . ARG A 1 329 ? -15.466 3.633 17.979 1.00 97.44 329 ARG A N 1
ATOM 2430 C CA . ARG A 1 329 ? -16.675 4.028 18.723 1.00 97.44 329 ARG A CA 1
ATOM 2431 C C . ARG A 1 329 ? -17.728 4.671 17.832 1.00 97.44 329 ARG A C 1
ATOM 2433 O O . ARG A 1 329 ? -18.905 4.394 18.012 1.00 97.44 329 ARG A O 1
ATOM 2440 N N . ALA A 1 330 ? -17.312 5.506 16.882 1.00 97.75 330 ALA A N 1
ATOM 2441 C CA . ALA A 1 330 ? -18.232 6.110 15.924 1.00 97.75 330 ALA A CA 1
ATOM 2442 C C . ALA A 1 330 ? -18.883 5.045 15.025 1.00 97.75 330 ALA A C 1
ATOM 2444 O O . ALA A 1 330 ? -20.085 5.095 14.787 1.00 97.75 330 ALA A O 1
ATOM 2445 N N . ALA A 1 331 ? -18.107 4.050 14.580 1.00 97.94 331 ALA A N 1
ATOM 2446 C CA . ALA A 1 331 ? -18.601 2.958 13.741 1.00 97.94 331 ALA A CA 1
ATOM 2447 C C . ALA A 1 331 ? -19.422 1.902 14.510 1.00 97.94 331 ALA A C 1
ATOM 2449 O O . ALA A 1 331 ? -20.282 1.243 13.928 1.00 97.94 331 ALA A O 1
ATOM 2450 N N . LEU A 1 332 ? -19.160 1.719 15.809 1.00 97.75 332 LEU A N 1
ATOM 2451 C CA . LEU A 1 332 ? -19.833 0.753 16.684 1.00 97.75 332 LEU A CA 1
ATOM 2452 C C . LEU A 1 332 ? -20.376 1.444 17.953 1.00 97.75 332 LEU A C 1
ATOM 2454 O O . LEU A 1 332 ? -19.894 1.160 19.054 1.00 97.75 332 LEU A O 1
ATOM 2458 N N . PRO A 1 333 ? -21.379 2.335 17.830 1.00 97.38 333 PRO A N 1
ATOM 2459 C CA . PRO A 1 333 ? -21.866 3.143 18.954 1.00 97.38 333 PRO A CA 1
ATOM 2460 C C . PRO A 1 333 ? -22.492 2.306 20.079 1.00 97.38 333 PRO A C 1
ATOM 2462 O O . PRO A 1 333 ? -22.428 2.692 21.244 1.00 97.38 333 PRO A O 1
ATOM 2465 N N . ASP A 1 334 ? -23.039 1.135 19.745 1.00 96.88 334 ASP A N 1
ATOM 2466 C CA . ASP A 1 334 ? -23.694 0.232 20.699 1.00 96.88 334 ASP A CA 1
ATOM 2467 C C . ASP A 1 334 ? -22.707 -0.711 21.424 1.00 96.88 334 ASP A C 1
ATOM 2469 O O . ASP A 1 334 ? -23.109 -1.520 22.265 1.00 96.88 334 ASP A O 1
ATOM 2473 N N . ASP A 1 335 ? -21.405 -0.652 21.112 1.00 97.44 335 ASP A N 1
ATOM 2474 C CA . ASP A 1 335 ? -20.407 -1.539 21.713 1.00 97.44 335 ASP A CA 1
ATOM 2475 C C . ASP A 1 335 ? -19.964 -1.035 23.097 1.00 97.44 335 ASP A C 1
ATOM 2477 O O . ASP A 1 335 ? -19.085 -0.181 23.258 1.00 97.44 335 ASP A O 1
ATOM 2481 N N . ALA A 1 336 ? -20.567 -1.616 24.135 1.00 96.31 336 ALA A N 1
ATOM 2482 C CA . ALA A 1 336 ? -20.303 -1.248 25.522 1.00 96.31 336 ALA A CA 1
ATOM 2483 C C . ALA A 1 336 ? -18.846 -1.498 25.969 1.00 96.31 336 ALA A C 1
ATOM 2485 O O . ALA A 1 336 ? -18.388 -0.888 26.936 1.00 96.31 336 ALA A O 1
ATOM 2486 N N . GLU A 1 337 ? -18.106 -2.401 25.317 1.00 94.44 337 GLU A N 1
ATOM 2487 C CA . GLU A 1 337 ? -16.705 -2.679 25.654 1.00 94.44 337 GLU A CA 1
ATOM 2488 C C . GLU A 1 337 ? -15.783 -1.578 25.110 1.00 94.44 337 GLU A C 1
ATOM 2490 O O . GLU A 1 337 ? -14.938 -1.058 25.845 1.00 94.44 337 GLU A O 1
ATOM 2495 N N . LEU A 1 338 ? -15.998 -1.144 23.863 1.00 94.94 338 LEU A N 1
ATOM 2496 C CA . LEU A 1 338 ? -15.324 0.021 23.288 1.00 94.94 338 LEU A CA 1
ATOM 2497 C C . LEU A 1 338 ? -15.657 1.294 24.067 1.00 94.94 338 LEU A C 1
ATOM 2499 O O . LEU A 1 338 ? -14.759 2.096 24.331 1.00 94.94 338 LEU A O 1
ATOM 2503 N N . ALA A 1 339 ? -16.903 1.471 24.515 1.00 95.38 339 ALA A N 1
ATOM 2504 C CA . ALA A 1 339 ? -17.299 2.618 25.335 1.00 95.38 339 ALA A CA 1
ATOM 2505 C C . ALA A 1 339 ? -16.497 2.732 26.650 1.00 95.38 339 ALA A C 1
ATOM 2507 O O . ALA A 1 339 ? -16.212 3.840 27.093 1.00 95.38 339 ALA A O 1
ATOM 2508 N N . ARG A 1 340 ? -16.060 1.606 27.237 1.00 95.00 340 ARG A N 1
ATOM 2509 C CA . ARG A 1 340 ? -15.257 1.564 28.480 1.00 95.00 340 ARG A CA 1
ATOM 2510 C C . ARG A 1 340 ? -13.741 1.497 28.266 1.00 95.00 340 ARG A C 1
ATOM 2512 O O . ARG A 1 340 ? -12.992 1.481 29.237 1.00 95.00 340 ARG A O 1
ATOM 2519 N N . THR A 1 341 ? -13.280 1.389 27.023 1.00 92.50 341 THR A N 1
ATOM 2520 C CA . THR A 1 341 ? -11.844 1.303 26.717 1.00 92.50 341 THR A CA 1
ATOM 2521 C C . THR A 1 341 ? -11.182 2.676 26.900 1.00 92.50 341 THR A C 1
ATOM 2523 O O . THR A 1 341 ? -11.756 3.693 26.522 1.00 92.50 341 THR A O 1
ATOM 2526 N N . HIS A 1 342 ? -9.993 2.726 27.494 1.00 85.31 342 HIS A N 1
ATOM 2527 C CA . HIS A 1 342 ? -9.212 3.952 27.681 1.00 85.31 342 HIS A CA 1
ATOM 2528 C C . HIS A 1 342 ? -7.867 3.811 26.983 1.00 85.31 342 HIS A C 1
ATOM 2530 O O . HIS A 1 342 ? -7.317 2.684 27.018 1.00 85.31 342 HIS A O 1
#

pLDDT: mean 87.08, std 14.77, range [38.16, 98.56]